Protein AF-A0A367A438-F1 (afdb_monomer)

pLDDT: mean 70.13, std 21.09, range [29.06, 96.94]

Sequence (302 aa):
MHANLLRNLAPALPKFNVPQAAEMHANLLRNLAPALPKFNVPQVAEMQATFLRNLIPKIEIPRAAFDFVPRLVSDLLPRWTNVHDWLSTSLRIWRDLADVGKASAAWARRALRAARSARDAVLHGHWDLVRAFLREWLDMRHPEDAHLQAAADALLDPEWTPDDVDVWAVPGLLADLKKETVSGARRHRPVYETQINRRTVGLLDRPIARADGTLSTVLDQVRDEMPVAEPVDYGFDDDRLNRVLALMTPEERKVCLAHTGPGCTWADAAVIAGFPPEFGESVRRKRIRVVKEVSRRATGRR

Mean predicted aligned error: 20.48 Å

Nearest PDB structures (foldseek):
  3vep-assembly4_H  TM=7.070E-01  e=7.950E-01  Mycobacterium tuberculosis
  3hug-assembly6_K  TM=6.883E-01  e=1.134E+00  Mycobacterium tuberculosis H37Rv
  3u8v-assembly1_A  TM=4.153E-01  e=9.739E-01  Nitrosomonas europaea
  6kon-assembly1_F  TM=3.033E-01  e=8.800E-01  Mycobacterium tuberculosis H37Rv

Foldseek 3Di:
DVVVVVVVVPPPDDLDDPVVVVVVVVVCCVVCVVVVVPDDPVNVVVVCVVVCVVCVVSPPDDPVCVVVVVVVCVVCVVPPPDPVVVVVVVVVVVVVVVVVVVVLLVVLVVLLVLLVVLQVCLVVVVLVSVVVNCVPQLVDVDDDPLLSVQLNVLSPDPVLDDPDSPSVCSVVSSVVSSVSSVVSSLVSPPQQCDDDPNHGDDDQQDWDQDPVRDTDGVVRVPPDPPPPPPPPCPDDPDPLVSQLLVPDDPLLNQLVVLCPDPPQALLNSQVVSVHHSVVSVVSVVSSVVSSVVSVVVVVVVD

Solvent-accessible surface area (backbone atoms only — not comparable to full-atom values): 17512 Å² total; pe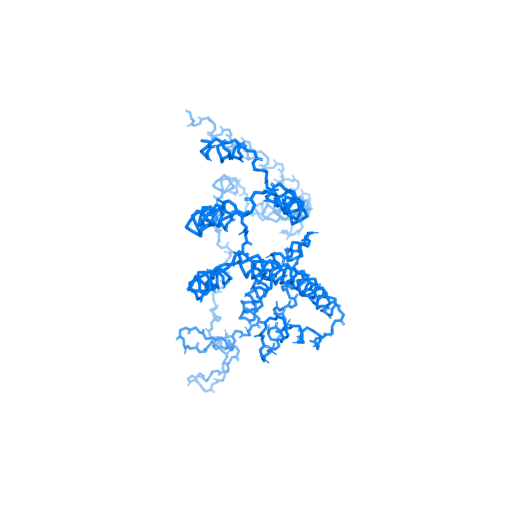r-residue (Å²): 119,76,71,60,62,58,61,70,54,63,88,70,72,69,93,70,53,75,69,54,51,53,50,50,49,54,51,48,51,66,68,42,63,87,52,62,93,73,65,53,72,69,60,54,51,53,51,43,55,52,47,49,68,63,42,57,83,70,49,96,63,56,76,82,57,54,65,48,51,62,52,55,49,63,73,44,63,87,72,65,86,45,73,65,63,46,51,55,51,52,52,47,53,52,47,53,52,52,51,49,52,52,50,46,44,51,47,28,56,48,52,53,51,49,52,51,52,27,34,53,21,54,78,72,67,39,59,68,53,37,52,48,43,38,38,76,71,53,69,34,91,78,74,49,70,38,36,52,54,17,38,43,53,52,54,65,43,79,84,69,64,70,94,64,92,52,51,81,50,41,67,53,50,47,50,49,51,41,50,44,14,60,55,32,20,63,69,60,45,56,65,61,79,37,66,60,96,89,36,69,38,76,57,47,78,44,75,39,78,44,99,87,73,46,78,42,32,50,49,72,70,66,59,65,86,62,71,81,64,72,78,73,80,76,65,59,95,46,68,66,57,42,57,46,49,70,76,42,55,76,69,50,37,46,27,59,59,49,38,71,47,90,91,48,44,50,37,54,8,10,47,76,59,75,42,58,44,71,52,16,55,52,42,52,58,48,50,57,53,46,50,52,51,54,52,53,56,61,65,75,74,113

Structure (mmCIF, N/CA/C/O backbone):
data_AF-A0A367A438-F1
#
_entry.id   AF-A0A367A438-F1
#
loop_
_atom_site.group_PDB
_atom_site.id
_atom_site.type_symbol
_atom_site.label_atom_id
_atom_site.label_alt_id
_atom_site.label_comp_id
_atom_site.label_asym_id
_atom_site.label_entity_id
_atom_site.label_seq_id
_atom_site.pdbx_PDB_ins_code
_atom_site.Cartn_x
_atom_site.Cartn_y
_atom_site.Cartn_z
_atom_site.occupancy
_atom_site.B_iso_or_equiv
_atom_site.auth_seq_id
_atom_site.auth_comp_id
_atom_site.auth_asym_id
_atom_site.auth_atom_id
_atom_site.pdbx_PDB_model_num
ATOM 1 N N . MET A 1 1 ? 38.206 32.053 -37.590 1.00 32.19 1 MET A N 1
ATOM 2 C CA . MET A 1 1 ? 37.175 31.163 -38.179 1.00 32.19 1 MET A CA 1
ATOM 3 C C . MET A 1 1 ? 36.533 30.197 -37.171 1.00 32.19 1 MET A C 1
ATOM 5 O O . MET A 1 1 ? 35.331 30.006 -37.263 1.00 32.19 1 MET A O 1
ATOM 9 N N . HIS A 1 2 ? 37.257 29.648 -36.183 1.00 31.34 2 HIS A N 1
ATOM 10 C CA . HIS A 1 2 ? 36.734 28.644 -35.231 1.00 31.34 2 HIS A CA 1
ATOM 11 C C . HIS A 1 2 ? 35.638 29.120 -34.250 1.00 31.34 2 HIS A C 1
ATOM 13 O O . HIS A 1 2 ? 34.752 28.344 -33.908 1.00 31.34 2 HIS A O 1
ATOM 19 N N . ALA A 1 3 ? 35.624 30.393 -33.844 1.00 29.06 3 ALA A N 1
ATOM 20 C CA . ALA A 1 3 ? 34.612 30.907 -32.910 1.00 29.06 3 ALA A CA 1
ATOM 21 C C . ALA A 1 3 ? 33.215 31.106 -33.541 1.00 29.06 3 ALA A C 1
ATOM 23 O O . ALA A 1 3 ? 32.211 31.059 -32.836 1.00 29.06 3 ALA A O 1
ATOM 24 N N . ASN A 1 4 ? 33.128 31.287 -34.866 1.00 30.75 4 ASN A N 1
ATOM 25 C CA . ASN A 1 4 ? 31.853 31.549 -35.549 1.00 30.75 4 ASN A CA 1
ATOM 26 C C . ASN A 1 4 ? 31.019 30.279 -35.779 1.00 30.75 4 ASN A C 1
ATOM 28 O O . ASN A 1 4 ? 29.795 30.356 -35.802 1.00 30.75 4 ASN A O 1
ATOM 32 N N . LEU A 1 5 ? 31.654 29.107 -35.889 1.00 34.84 5 LEU A N 1
ATOM 33 C CA . LEU A 1 5 ? 30.955 27.826 -36.065 1.00 34.84 5 LEU A CA 1
ATOM 34 C C . LEU A 1 5 ? 30.218 27.391 -34.788 1.00 34.84 5 LEU A C 1
ATOM 36 O O . LEU A 1 5 ? 29.065 26.977 -34.854 1.00 34.84 5 LEU A O 1
ATOM 40 N N . LEU A 1 6 ? 30.847 27.558 -33.620 1.00 33.44 6 LEU A N 1
ATOM 41 C CA . LEU A 1 6 ? 30.243 27.214 -32.326 1.00 33.44 6 LEU A CA 1
ATOM 42 C C . LEU A 1 6 ? 29.170 28.224 -31.886 1.00 33.44 6 LEU A C 1
ATOM 44 O O . LEU A 1 6 ? 28.177 27.836 -31.274 1.00 33.44 6 LEU A O 1
ATOM 48 N N . ARG A 1 7 ? 29.322 29.507 -32.242 1.00 32.72 7 ARG A N 1
ATOM 49 C CA . ARG A 1 7 ? 28.349 30.562 -31.910 1.00 32.72 7 ARG A CA 1
ATOM 50 C C . ARG A 1 7 ? 27.044 30.441 -32.706 1.00 32.72 7 ARG A C 1
ATOM 52 O O . ARG A 1 7 ? 25.988 30.745 -32.165 1.00 32.72 7 ARG A O 1
ATOM 59 N N . ASN A 1 8 ? 27.110 29.930 -33.937 1.00 37.97 8 ASN A N 1
ATOM 60 C CA . ASN A 1 8 ? 25.935 29.711 -34.789 1.00 37.97 8 ASN A CA 1
ATOM 61 C C . ASN A 1 8 ? 25.147 28.431 -34.440 1.00 37.97 8 ASN A C 1
ATOM 63 O O . ASN A 1 8 ? 23.982 28.326 -34.806 1.00 37.97 8 ASN A O 1
ATOM 67 N N . LEU A 1 9 ? 25.747 27.476 -33.716 1.00 34.44 9 LEU A N 1
ATOM 68 C CA . LEU A 1 9 ? 25.094 26.225 -33.293 1.00 34.44 9 LEU A CA 1
ATOM 69 C C . LEU A 1 9 ? 24.471 26.299 -31.886 1.00 34.44 9 LEU A C 1
ATOM 71 O O . LEU A 1 9 ? 23.662 25.448 -31.526 1.00 34.44 9 LEU A O 1
ATOM 75 N N . ALA A 1 10 ? 24.834 27.304 -31.084 1.00 32.78 10 ALA A N 1
ATOM 76 C CA . ALA A 1 10 ? 24.397 27.432 -29.695 1.00 32.78 10 ALA A CA 1
ATOM 77 C C . ALA A 1 10 ? 22.904 27.793 -29.491 1.00 32.78 10 ALA A C 1
ATOM 79 O O . ALA A 1 10 ? 22.315 27.244 -28.558 1.00 32.78 10 ALA A O 1
ATOM 80 N N . PRO A 1 11 ? 22.255 28.654 -30.310 1.00 30.89 11 PRO A N 1
ATOM 81 C CA . PRO A 1 11 ? 20.865 29.048 -30.061 1.00 30.89 11 PRO A CA 1
ATOM 82 C C . PRO A 1 11 ? 19.816 28.108 -30.682 1.00 30.89 11 PRO A C 1
ATOM 84 O O . PRO A 1 11 ? 18.626 28.342 -30.504 1.00 30.89 11 PRO A O 1
ATOM 87 N N . ALA A 1 12 ? 20.225 27.044 -31.383 1.00 33.06 12 ALA A N 1
ATOM 88 C CA . ALA A 1 12 ? 19.322 26.179 -32.149 1.00 33.06 12 ALA A CA 1
ATOM 89 C C . ALA A 1 12 ? 19.294 24.712 -31.683 1.00 33.06 12 ALA A C 1
ATOM 91 O O . ALA A 1 12 ? 18.943 23.849 -32.476 1.00 33.06 12 ALA A O 1
ATOM 92 N N . LEU A 1 13 ? 19.678 24.399 -30.439 1.00 32.75 13 LEU A N 1
ATOM 93 C CA . LEU A 1 13 ? 19.634 23.025 -29.915 1.00 32.75 13 LEU A CA 1
ATOM 94 C C . LEU A 1 13 ? 18.234 22.711 -29.345 1.00 32.75 13 LEU A C 1
ATOM 96 O O . LEU A 1 13 ? 17.950 23.130 -28.220 1.00 32.75 13 LEU A O 1
ATOM 100 N N . PRO A 1 14 ? 17.355 21.974 -30.053 1.00 33.88 14 PRO A N 1
ATOM 101 C CA . PRO A 1 14 ? 16.126 21.441 -29.489 1.00 33.88 14 PRO A CA 1
ATOM 102 C C . PRO A 1 14 ? 16.473 20.266 -28.559 1.00 33.88 14 PRO A C 1
ATOM 104 O O . PRO A 1 14 ? 17.549 19.670 -28.641 1.00 33.88 14 PRO A O 1
ATOM 107 N N . LYS A 1 15 ? 15.550 19.913 -27.663 1.00 39.50 15 LYS A N 1
ATOM 108 C CA . LYS A 1 15 ? 15.629 18.693 -26.849 1.00 39.50 15 LYS A CA 1
ATOM 109 C C . LYS A 1 15 ? 15.585 17.480 -27.787 1.00 39.50 15 LYS A C 1
ATOM 111 O O . LYS A 1 15 ? 14.511 17.116 -28.254 1.00 39.50 15 LYS A O 1
ATOM 116 N N . PHE A 1 16 ? 16.737 16.910 -28.123 1.00 33.81 16 PHE A N 1
ATOM 117 C CA . PHE A 1 16 ? 16.804 15.804 -29.074 1.00 33.81 16 PHE A CA 1
ATOM 118 C C . PHE A 1 16 ? 16.498 14.463 -28.402 1.00 33.81 16 PHE A C 1
ATOM 120 O O . PHE A 1 16 ? 17.045 14.154 -27.344 1.00 33.81 16 PHE A O 1
ATOM 127 N N . ASN A 1 17 ? 15.670 13.640 -29.045 1.00 38.66 17 ASN A N 1
ATOM 128 C CA . ASN A 1 17 ? 15.539 12.224 -28.706 1.00 38.66 17 ASN A CA 1
ATOM 129 C C . ASN A 1 17 ? 16.663 11.393 -29.368 1.00 38.66 17 ASN A C 1
ATOM 131 O O . ASN A 1 17 ? 17.357 11.854 -30.276 1.00 38.66 17 ASN A O 1
ATOM 135 N N . VAL A 1 18 ? 16.870 10.156 -28.901 1.00 36.25 18 VAL A N 1
ATOM 136 C CA . VAL A 1 18 ? 17.963 9.261 -29.348 1.00 36.25 18 VAL A CA 1
ATOM 137 C C . VAL A 1 18 ? 18.055 9.100 -30.886 1.00 36.25 18 VAL A C 1
ATOM 139 O O . VAL A 1 18 ? 19.173 9.130 -31.404 1.00 36.25 18 VAL A O 1
ATOM 142 N N . PRO A 1 19 ? 16.944 9.005 -31.650 1.00 36.38 19 PRO A N 1
ATOM 143 C CA . PRO A 1 19 ? 16.987 9.012 -33.117 1.00 36.38 19 PRO A CA 1
ATOM 144 C C . PRO A 1 19 ? 17.589 10.290 -33.717 1.00 36.38 19 PRO A C 1
ATOM 146 O O . PRO A 1 19 ? 18.421 10.216 -34.618 1.00 36.38 19 PRO A O 1
ATOM 149 N N . GLN A 1 20 ? 17.226 11.459 -33.188 1.00 41.09 20 GLN A N 1
ATOM 150 C CA . GLN A 1 20 ? 17.739 12.743 -33.669 1.00 41.09 20 GLN A CA 1
ATOM 151 C C . GLN A 1 20 ? 19.222 12.935 -33.325 1.00 41.09 20 GLN A C 1
ATOM 153 O O . GLN A 1 20 ? 19.978 13.491 -34.121 1.00 41.09 20 GLN A O 1
ATOM 158 N N . ALA A 1 21 ? 19.671 12.410 -32.180 1.00 39.72 21 ALA A N 1
ATOM 159 C CA . ALA A 1 21 ? 21.090 12.364 -31.835 1.00 39.72 21 ALA A CA 1
ATOM 160 C C . ALA A 1 21 ? 21.888 11.464 -32.803 1.00 39.72 21 ALA A C 1
ATOM 162 O O . ALA A 1 21 ? 23.002 11.819 -33.194 1.00 39.72 21 ALA A O 1
ATOM 163 N N . ALA A 1 22 ? 21.309 10.341 -33.247 1.00 39.81 22 ALA A N 1
ATOM 164 C CA . ALA A 1 22 ? 21.914 9.446 -34.237 1.00 39.81 22 ALA A CA 1
ATOM 165 C C . ALA A 1 22 ? 21.978 10.065 -35.651 1.00 39.81 22 ALA A C 1
ATOM 167 O O . ALA A 1 22 ? 22.941 9.845 -36.390 1.00 39.81 22 ALA A O 1
ATOM 168 N N . GLU A 1 23 ? 20.997 10.886 -36.023 1.00 42.81 23 GLU A N 1
ATOM 169 C CA . GLU A 1 23 ? 20.986 11.615 -37.297 1.00 42.81 23 GLU A CA 1
ATOM 170 C C . GLU A 1 23 ? 21.971 12.797 -37.293 1.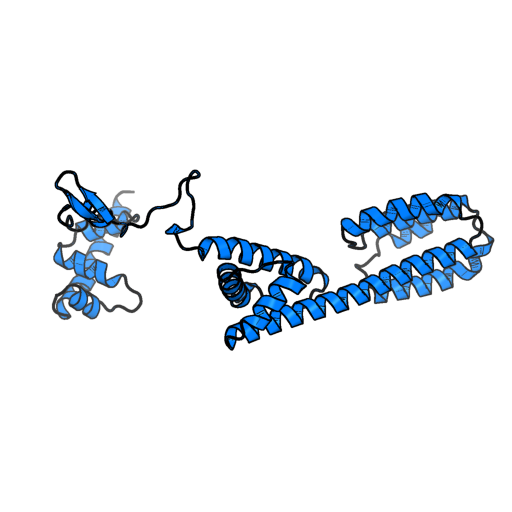00 42.81 23 GLU A C 1
ATOM 172 O O . GLU A 1 23 ? 22.738 12.986 -38.243 1.00 42.81 23 GLU A O 1
ATOM 177 N N . MET A 1 24 ? 22.059 13.528 -36.175 1.00 45.50 24 MET A N 1
ATOM 178 C CA . MET A 1 24 ? 23.135 14.495 -35.934 1.00 45.50 24 MET A CA 1
ATOM 179 C C . MET A 1 24 ? 24.515 13.837 -36.012 1.00 45.50 24 MET A C 1
ATOM 181 O O . MET A 1 24 ? 25.429 14.412 -36.598 1.00 45.50 24 MET A O 1
ATOM 185 N N . HIS A 1 25 ? 24.663 12.628 -35.469 1.00 43.28 25 HIS A N 1
ATOM 186 C CA . HIS A 1 25 ? 25.890 11.834 -35.526 1.00 43.28 25 HIS A CA 1
ATOM 187 C C . HIS A 1 25 ? 26.276 11.464 -36.970 1.00 43.28 25 HIS A C 1
ATOM 189 O O . HIS A 1 25 ? 27.431 11.638 -37.361 1.00 43.28 25 HIS A O 1
ATOM 195 N N . ALA A 1 26 ? 25.317 11.050 -37.803 1.00 44.75 26 ALA A N 1
ATOM 196 C CA . ALA A 1 26 ? 25.565 10.765 -39.217 1.00 44.75 26 ALA A CA 1
ATOM 197 C C . ALA A 1 26 ? 25.967 12.022 -40.012 1.00 44.75 26 ALA A C 1
ATOM 199 O O . ALA A 1 26 ? 26.880 11.968 -40.839 1.00 44.75 26 ALA A O 1
ATOM 200 N N . ASN A 1 27 ? 25.332 13.163 -39.735 1.00 45.88 27 ASN A N 1
ATOM 201 C CA . ASN A 1 27 ? 25.645 14.436 -40.388 1.00 45.88 27 ASN A CA 1
ATOM 202 C C . ASN A 1 27 ? 26.989 15.020 -39.927 1.00 45.88 27 ASN A C 1
ATOM 204 O O . ASN A 1 27 ? 27.744 15.545 -40.745 1.00 45.88 27 ASN A O 1
ATOM 208 N N . LEU A 1 28 ? 27.335 14.881 -38.644 1.00 45.78 28 LEU A N 1
ATOM 209 C CA . LEU A 1 28 ? 28.626 15.304 -38.103 1.00 45.78 28 LEU A CA 1
ATOM 210 C C . LEU A 1 28 ? 29.776 14.504 -38.733 1.00 45.78 28 LEU A C 1
ATOM 212 O O . LEU A 1 28 ? 30.758 15.096 -39.176 1.00 45.78 28 LEU A O 1
ATOM 216 N N . LEU A 1 29 ? 29.635 13.178 -38.845 1.00 41.00 29 LEU A N 1
ATOM 217 C CA . LEU A 1 29 ? 30.629 12.319 -39.500 1.00 41.00 29 LEU A CA 1
ATOM 218 C C . LEU A 1 29 ? 30.791 12.661 -40.986 1.00 41.00 29 LEU A C 1
ATOM 220 O O . LEU A 1 29 ? 31.916 12.736 -41.476 1.00 41.00 29 LEU A O 1
ATOM 224 N N . ARG A 1 30 ? 29.687 12.941 -41.687 1.00 45.66 30 ARG A N 1
ATOM 225 C CA . ARG A 1 30 ? 29.702 13.320 -43.109 1.00 45.66 30 ARG A CA 1
ATOM 226 C C . ARG A 1 30 ? 30.394 14.668 -43.348 1.00 45.66 30 ARG A C 1
ATOM 228 O O . ARG A 1 30 ? 31.115 14.815 -44.329 1.00 45.66 30 ARG A O 1
ATOM 235 N N . ASN A 1 31 ? 30.225 15.617 -42.426 1.00 49.25 31 ASN A N 1
ATOM 236 C CA . ASN A 1 31 ? 30.803 16.960 -42.521 1.00 49.25 31 ASN A CA 1
ATOM 237 C C . ASN A 1 31 ? 32.256 17.040 -42.024 1.00 49.25 31 ASN A C 1
ATOM 239 O O . ASN A 1 31 ? 33.024 17.863 -42.518 1.00 49.25 31 ASN A O 1
ATOM 243 N N . LEU A 1 32 ? 32.650 16.200 -41.059 1.00 42.59 32 LEU A N 1
ATOM 244 C CA . LEU A 1 32 ? 34.011 16.181 -40.512 1.00 42.59 32 LEU A CA 1
ATOM 245 C C . LEU A 1 32 ? 34.965 15.276 -41.295 1.00 42.59 32 LEU A C 1
ATOM 247 O O . LEU A 1 32 ? 36.161 15.561 -41.304 1.00 42.59 32 LEU A O 1
ATOM 251 N N . ALA A 1 33 ? 34.466 14.246 -41.991 1.00 41.56 33 ALA A N 1
ATOM 252 C CA . ALA A 1 33 ? 35.272 13.322 -42.796 1.00 41.56 33 ALA A CA 1
ATOM 253 C C . ALA A 1 33 ? 36.322 13.998 -43.713 1.00 41.56 33 ALA A C 1
ATOM 255 O O . ALA A 1 33 ? 37.474 13.562 -43.697 1.00 41.56 33 ALA A O 1
ATOM 256 N N . PRO A 1 34 ? 36.015 15.087 -44.451 1.00 45.84 34 PRO A N 1
ATOM 257 C CA . PRO A 1 34 ? 37.012 15.763 -45.288 1.00 45.84 34 PRO A CA 1
ATOM 258 C C . PRO A 1 34 ? 37.987 16.684 -44.522 1.00 45.84 34 PRO A C 1
ATOM 260 O O . PRO A 1 34 ? 38.974 17.143 -45.097 1.00 45.84 34 PRO A O 1
ATOM 263 N N . ALA A 1 35 ? 37.746 16.969 -43.236 1.00 43.84 35 ALA A N 1
ATOM 264 C CA . ALA A 1 35 ? 38.563 17.866 -42.407 1.00 43.84 35 ALA A CA 1
ATOM 265 C C . ALA A 1 35 ? 39.506 17.132 -41.428 1.00 43.84 35 ALA A C 1
ATOM 267 O O . ALA A 1 35 ? 40.407 17.754 -40.862 1.00 43.84 35 ALA A O 1
ATOM 268 N N . LEU A 1 36 ? 39.339 15.814 -41.262 1.00 40.38 36 LEU A N 1
ATOM 269 C CA . LEU A 1 36 ? 40.085 14.965 -40.322 1.00 40.38 36 LEU A CA 1
ATOM 270 C C . LEU A 1 36 ? 41.629 15.036 -40.398 1.00 40.38 36 LEU A C 1
ATOM 272 O O . LEU A 1 36 ? 42.238 14.943 -39.334 1.00 40.38 36 LEU A O 1
ATOM 276 N N . PRO A 1 37 ? 42.301 15.254 -41.551 1.00 42.41 37 PRO A N 1
ATOM 277 C CA . PRO A 1 37 ? 43.768 15.310 -41.581 1.00 42.41 37 PRO A CA 1
ATOM 278 C C . PRO A 1 37 ? 44.371 16.585 -40.965 1.00 42.41 37 PRO A C 1
ATOM 280 O O . PRO A 1 37 ? 45.591 16.694 -40.883 1.00 42.41 37 PRO A O 1
ATOM 283 N N . LYS A 1 38 ? 43.554 17.588 -40.606 1.00 44.91 38 LYS A N 1
ATOM 284 C CA . LYS A 1 38 ? 44.028 18.950 -40.290 1.00 44.91 38 LYS A CA 1
ATOM 285 C C . LYS A 1 38 ? 44.006 19.317 -38.807 1.00 44.91 38 LYS A C 1
ATOM 287 O O . LYS A 1 38 ? 44.502 20.385 -38.456 1.00 44.91 38 LYS A O 1
ATOM 292 N N . PHE A 1 39 ? 43.432 18.483 -37.947 1.00 39.88 39 PHE A N 1
ATOM 293 C CA . PHE A 1 39 ? 43.352 18.778 -36.519 1.00 39.88 39 PHE A CA 1
ATOM 294 C C . PHE A 1 39 ? 44.569 18.215 -35.788 1.00 39.88 39 PHE A C 1
ATOM 296 O O . PHE A 1 39 ? 44.879 17.032 -35.914 1.00 39.88 39 PHE A O 1
ATOM 303 N N . ASN A 1 40 ? 45.253 19.051 -35.004 1.00 47.66 40 ASN A N 1
ATOM 304 C CA . ASN A 1 40 ? 46.282 18.556 -34.095 1.00 47.66 40 ASN A CA 1
ATOM 305 C C . ASN A 1 40 ? 45.635 17.967 -32.823 1.00 47.66 40 ASN A C 1
ATOM 307 O O . ASN A 1 40 ? 44.531 18.348 -32.432 1.00 47.66 40 ASN A O 1
ATOM 311 N N . VAL A 1 41 ? 46.315 17.012 -32.180 1.00 43.97 41 VAL A N 1
ATOM 312 C CA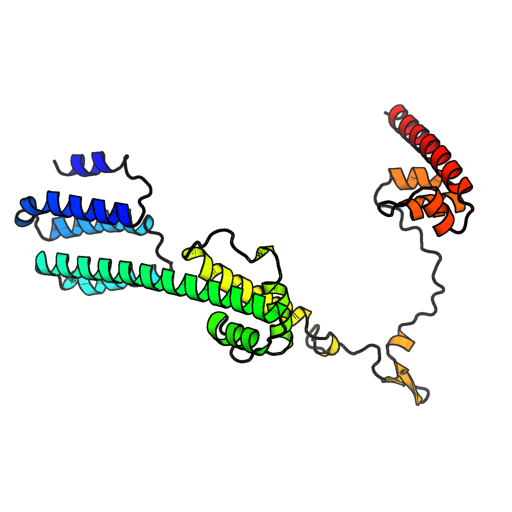 . VAL A 1 41 ? 45.814 16.289 -30.990 1.00 43.97 41 VAL A CA 1
ATOM 313 C C . VAL A 1 41 ? 45.300 17.230 -29.874 1.00 43.97 41 VAL A C 1
ATOM 315 O O . VAL A 1 41 ? 44.230 16.953 -29.328 1.00 43.97 41 VAL A O 1
ATOM 318 N N . PRO A 1 42 ? 45.950 18.378 -29.577 1.00 44.91 42 PRO A N 1
ATOM 319 C CA . PRO A 1 42 ? 45.435 19.350 -28.605 1.00 44.91 42 PRO A CA 1
ATOM 320 C C . PRO A 1 42 ? 44.094 19.989 -28.995 1.00 44.91 42 PRO A C 1
ATOM 322 O O . PRO A 1 42 ? 43.209 20.117 -28.152 1.00 44.91 42 PRO A O 1
ATOM 325 N N . GLN A 1 43 ? 43.907 20.350 -30.271 1.00 48.47 43 GLN A N 1
ATOM 326 C CA . GLN A 1 43 ? 42.657 20.940 -30.766 1.00 48.47 43 GLN A CA 1
ATOM 327 C C . GLN A 1 43 ? 41.493 19.952 -30.673 1.00 48.47 43 GLN A C 1
ATOM 329 O O . GLN A 1 43 ? 40.384 20.342 -30.318 1.00 48.47 43 GLN A O 1
ATOM 334 N N . VAL A 1 44 ? 41.741 18.666 -30.943 1.00 46.94 44 VAL A N 1
ATOM 335 C CA . VAL A 1 44 ? 40.726 17.609 -30.803 1.00 46.94 44 VAL A CA 1
ATOM 336 C C . VAL A 1 44 ? 40.340 17.411 -29.331 1.00 46.94 44 VAL A C 1
ATOM 338 O O . VAL A 1 44 ? 39.153 17.282 -29.022 1.00 46.94 44 VAL A O 1
ATOM 341 N N . ALA A 1 45 ? 41.315 17.457 -28.417 1.00 45.41 45 ALA A N 1
ATOM 342 C CA . ALA A 1 45 ? 41.083 17.335 -26.978 1.00 45.41 45 ALA A CA 1
ATOM 343 C C . ALA A 1 45 ? 40.258 18.507 -26.408 1.00 45.41 45 ALA A C 1
ATOM 345 O O . ALA A 1 45 ? 39.332 18.292 -25.627 1.00 45.41 45 ALA A O 1
ATOM 346 N N . GLU A 1 46 ? 40.527 19.742 -26.840 1.00 47.31 46 GLU A N 1
ATOM 347 C CA . GLU A 1 46 ? 39.783 20.936 -26.414 1.00 47.31 46 GLU A CA 1
ATOM 348 C C . GLU A 1 46 ? 38.348 20.959 -26.974 1.00 47.31 46 GLU A C 1
ATOM 350 O O . GLU A 1 46 ? 37.388 21.310 -26.274 1.00 47.31 46 GLU A O 1
ATOM 355 N N . MET A 1 47 ? 38.171 20.495 -28.215 1.00 48.50 47 MET A N 1
ATOM 356 C CA . MET A 1 47 ? 36.857 20.348 -28.842 1.00 48.50 47 MET A CA 1
ATOM 357 C C . MET A 1 47 ? 36.013 19.282 -28.129 1.00 48.50 47 MET A C 1
ATOM 359 O O . MET A 1 47 ? 34.821 19.496 -27.910 1.00 48.50 47 MET A O 1
ATOM 363 N N . GLN A 1 48 ? 36.627 18.178 -27.683 1.00 48.25 48 GLN A N 1
ATOM 364 C CA . GLN A 1 48 ? 35.965 17.170 -26.851 1.00 48.25 48 GLN A CA 1
ATOM 365 C C . GLN A 1 48 ? 35.648 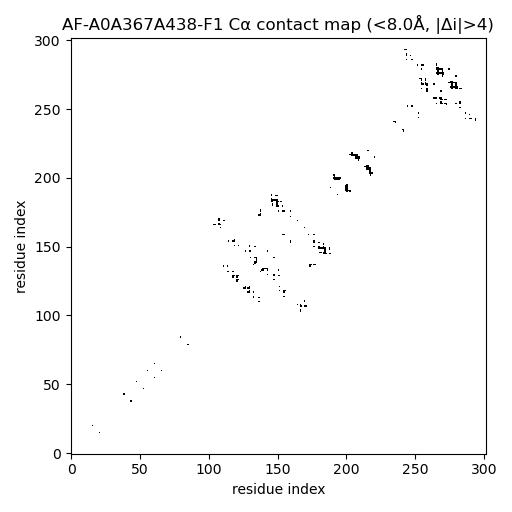17.667 -25.448 1.00 48.25 48 GLN A C 1
ATOM 367 O O . GLN A 1 48 ? 34.528 17.463 -24.992 1.00 48.25 48 GLN A O 1
ATOM 372 N N . ALA A 1 49 ? 36.584 18.332 -24.770 1.00 48.88 49 ALA A N 1
ATOM 373 C CA . ALA A 1 49 ? 36.331 18.879 -23.442 1.00 48.88 49 ALA A CA 1
ATOM 374 C C . ALA A 1 49 ? 35.140 19.841 -23.476 1.00 48.88 49 ALA A C 1
ATOM 376 O O . ALA A 1 49 ? 34.317 19.829 -22.568 1.00 48.88 49 ALA A O 1
ATOM 377 N N . THR A 1 50 ? 35.002 20.614 -24.553 1.00 48.97 50 THR A N 1
ATOM 378 C CA . THR A 1 50 ? 33.894 21.550 -24.749 1.00 48.97 50 THR A CA 1
ATOM 379 C C . THR A 1 50 ? 32.600 20.836 -25.159 1.00 48.97 50 THR A C 1
ATOM 381 O O . THR A 1 50 ? 31.537 21.139 -24.624 1.00 48.97 50 THR A O 1
ATOM 384 N N . PHE A 1 51 ? 32.662 19.858 -26.069 1.00 47.75 51 PHE A N 1
ATOM 385 C CA . PHE A 1 51 ? 31.499 19.079 -26.508 1.00 47.75 51 PHE A CA 1
ATOM 386 C C . PHE A 1 51 ? 30.933 18.214 -25.377 1.00 47.75 51 PHE A C 1
ATOM 388 O O . PHE A 1 51 ? 29.747 18.305 -25.085 1.00 47.75 51 PHE A O 1
ATOM 395 N N . LEU A 1 52 ? 31.773 17.445 -24.682 1.00 46.56 52 LEU A N 1
ATOM 396 C CA . LEU A 1 52 ? 31.390 16.624 -23.535 1.00 46.56 52 LEU A CA 1
ATOM 397 C C . LEU A 1 52 ? 30.884 17.493 -22.381 1.00 46.56 52 LEU A C 1
ATOM 399 O O . LEU A 1 52 ? 29.821 17.213 -21.844 1.00 46.56 52 LEU A O 1
ATOM 403 N N . ARG A 1 53 ? 31.548 18.607 -22.050 1.00 45.94 53 ARG A N 1
ATOM 404 C CA . ARG A 1 53 ? 31.073 19.521 -20.994 1.00 45.94 53 ARG A CA 1
ATOM 405 C C . ARG A 1 53 ? 29.724 20.170 -21.329 1.00 45.94 53 ARG A C 1
ATOM 407 O O . ARG A 1 53 ? 28.982 20.493 -20.410 1.00 45.94 53 ARG A O 1
ATOM 414 N N . ASN A 1 54 ? 29.380 20.307 -22.612 1.00 47.84 54 ASN A N 1
ATOM 415 C CA . ASN A 1 54 ? 28.108 20.883 -23.058 1.00 47.84 54 ASN A CA 1
ATOM 416 C C . ASN A 1 54 ? 27.005 19.846 -23.351 1.00 47.84 54 ASN A C 1
ATOM 418 O O . ASN A 1 54 ? 25.829 20.207 -23.273 1.00 47.84 54 ASN A O 1
ATOM 422 N N . LEU A 1 55 ? 27.348 18.594 -23.690 1.00 43.97 55 LEU A N 1
ATOM 423 C CA . LEU A 1 55 ? 26.389 17.502 -23.923 1.00 43.97 55 LEU A CA 1
ATOM 424 C C . LEU A 1 55 ? 26.116 16.666 -22.674 1.00 43.97 55 LEU A C 1
ATOM 426 O O . LEU A 1 55 ? 24.969 16.304 -22.459 1.00 43.97 55 LEU A O 1
ATOM 430 N N . ILE A 1 56 ? 27.127 16.365 -21.853 1.00 41.44 56 ILE A N 1
ATOM 431 C CA . ILE A 1 56 ? 26.979 15.520 -20.654 1.00 41.44 56 ILE A CA 1
ATOM 432 C C . ILE A 1 56 ? 25.905 16.063 -19.693 1.00 41.44 56 ILE A C 1
ATOM 434 O O . ILE A 1 56 ? 25.120 15.258 -19.206 1.00 41.44 56 ILE A O 1
ATOM 438 N N . PRO A 1 57 ? 25.766 17.386 -19.457 1.00 41.62 57 PRO A N 1
ATOM 439 C CA . PRO A 1 57 ? 24.673 17.909 -18.632 1.00 41.62 57 PRO A CA 1
ATOM 440 C C . PRO A 1 57 ? 23.291 17.825 -19.296 1.00 41.62 57 PRO A C 1
ATOM 442 O O . PRO A 1 57 ? 22.286 18.035 -18.628 1.00 41.62 57 PRO A O 1
ATOM 445 N N . LYS A 1 58 ? 23.236 17.601 -20.615 1.00 39.28 58 LYS A N 1
ATOM 446 C CA . LYS A 1 58 ? 22.009 17.594 -21.427 1.00 39.28 58 LYS A CA 1
ATOM 447 C C . LYS A 1 58 ? 21.528 16.186 -21.784 1.00 39.28 58 LYS A C 1
ATOM 449 O O . LYS A 1 58 ? 20.433 16.049 -22.319 1.00 39.28 58 LYS A O 1
ATOM 454 N N . ILE A 1 59 ? 22.333 15.159 -21.511 1.00 39.44 59 ILE A N 1
ATOM 455 C CA . ILE A 1 59 ? 21.920 13.757 -21.545 1.00 39.44 59 ILE A CA 1
ATOM 456 C C . ILE A 1 59 ? 21.602 13.388 -20.094 1.00 39.44 59 ILE A C 1
ATOM 458 O O . ILE A 1 59 ? 22.497 13.389 -19.252 1.00 39.44 59 ILE A O 1
ATOM 462 N N . GLU A 1 60 ? 20.340 13.099 -19.783 1.00 39.28 60 GLU A N 1
ATOM 463 C CA . GLU A 1 60 ? 19.927 12.670 -18.440 1.00 39.28 60 GLU A CA 1
ATOM 464 C C . GLU A 1 60 ? 20.409 11.233 -18.176 1.00 39.28 60 GLU A C 1
ATOM 466 O O . GLU A 1 60 ? 19.684 10.252 -18.306 1.00 39.28 60 GLU A O 1
ATOM 471 N N . ILE A 1 61 ? 21.697 11.105 -17.862 1.00 39.59 61 ILE A N 1
ATOM 472 C CA . ILE A 1 61 ? 22.337 9.869 -17.413 1.00 39.59 61 ILE A CA 1
ATOM 473 C C . ILE A 1 61 ? 22.196 9.806 -15.879 1.00 39.59 61 ILE A C 1
ATOM 475 O O . ILE A 1 61 ? 22.435 10.818 -15.214 1.00 39.59 61 ILE A O 1
ATOM 479 N N . PRO A 1 62 ? 21.838 8.655 -15.272 1.00 40.22 62 PRO A N 1
ATOM 480 C CA . PRO A 1 62 ? 21.724 8.527 -13.819 1.00 40.22 62 PRO A CA 1
ATOM 481 C C . PRO A 1 62 ? 22.999 8.980 -13.098 1.00 40.22 62 PRO A C 1
ATOM 483 O O . PRO A 1 62 ? 24.105 8.703 -13.563 1.00 40.22 62 PRO A O 1
ATOM 486 N N . ARG A 1 63 ? 22.873 9.582 -11.906 1.00 38.84 63 ARG A N 1
ATOM 487 C CA . ARG A 1 63 ? 24.025 9.976 -11.062 1.00 38.84 63 ARG A CA 1
ATOM 488 C C . ARG A 1 63 ? 25.026 8.827 -10.830 1.00 38.84 63 ARG A C 1
ATOM 490 O O . ARG A 1 63 ? 26.222 9.067 -10.787 1.00 38.84 63 ARG A O 1
ATOM 497 N N . ALA A 1 64 ? 24.547 7.581 -10.782 1.00 37.34 64 ALA A N 1
ATOM 498 C CA . ALA A 1 64 ? 25.383 6.381 -10.663 1.00 37.34 64 ALA A CA 1
ATOM 499 C C . ALA A 1 64 ? 26.220 6.061 -11.922 1.00 37.34 64 ALA A C 1
ATOM 501 O O . ALA A 1 64 ? 27.282 5.457 -11.822 1.00 37.34 64 ALA A O 1
ATOM 502 N N . ALA A 1 65 ? 25.769 6.475 -13.109 1.00 37.25 65 ALA A N 1
ATOM 503 C CA . ALA A 1 65 ? 26.529 6.370 -14.355 1.00 37.25 65 ALA A CA 1
ATOM 504 C C . ALA A 1 65 ? 27.401 7.619 -14.608 1.00 37.25 65 ALA A C 1
ATOM 506 O O . ALA A 1 65 ? 28.390 7.538 -15.335 1.00 37.25 65 ALA A O 1
ATOM 507 N N . PHE A 1 66 ? 27.112 8.742 -13.940 1.00 41.53 66 PHE A N 1
ATOM 508 C CA . PHE A 1 66 ? 27.989 9.918 -13.905 1.00 41.53 66 PHE A CA 1
ATOM 509 C C . PHE A 1 66 ? 29.338 9.644 -13.230 1.00 41.53 66 PHE A C 1
ATOM 511 O O . PHE A 1 66 ? 30.320 10.241 -13.649 1.00 41.53 66 PHE A O 1
ATOM 518 N N . ASP A 1 67 ? 29.429 8.723 -12.267 1.00 44.69 67 ASP A N 1
ATOM 519 C CA . ASP A 1 67 ? 30.712 8.348 -11.640 1.00 44.69 67 ASP A CA 1
ATOM 520 C C . ASP A 1 67 ? 31.620 7.527 -12.575 1.00 44.69 67 ASP A C 1
ATOM 522 O O . ASP A 1 67 ? 32.841 7.473 -12.402 1.00 44.69 67 ASP A O 1
ATOM 526 N N . PHE A 1 68 ? 31.034 6.903 -13.601 1.00 41.06 68 PHE A N 1
ATOM 527 C CA . PHE A 1 68 ? 31.755 6.099 -14.584 1.00 41.06 68 PHE A CA 1
ATOM 528 C C . PHE A 1 68 ? 32.467 6.972 -15.627 1.00 41.06 68 PHE A C 1
ATOM 530 O O . PHE A 1 68 ? 33.579 6.655 -16.043 1.00 41.06 68 PHE A O 1
ATOM 537 N N . VAL A 1 69 ? 31.869 8.102 -16.020 1.00 41.75 69 VAL A N 1
ATOM 538 C CA . VAL A 1 69 ? 32.350 8.930 -17.141 1.00 41.75 69 VAL A CA 1
ATOM 539 C C . VAL A 1 69 ? 33.687 9.640 -16.844 1.00 41.75 69 VAL A C 1
ATOM 541 O O . VAL A 1 69 ? 34.587 9.534 -17.675 1.00 41.75 69 VAL A O 1
ATOM 544 N N . PRO A 1 70 ? 33.911 10.297 -15.688 1.00 44.06 70 PRO A N 1
ATOM 545 C CA . PRO A 1 70 ? 35.201 10.904 -15.355 1.00 44.06 70 PRO A CA 1
ATOM 546 C C . PRO A 1 70 ? 36.323 9.876 -15.190 1.00 44.06 70 PRO A C 1
ATOM 548 O O . PRO A 1 70 ? 37.445 10.149 -15.606 1.00 44.06 70 PRO A O 1
ATOM 551 N N . ARG A 1 71 ? 36.029 8.687 -14.636 1.00 44.62 71 ARG A N 1
ATOM 552 C CA . ARG A 1 71 ? 36.994 7.577 -14.525 1.00 44.62 71 ARG A CA 1
ATOM 553 C C . ARG A 1 71 ? 37.389 7.041 -15.897 1.00 44.62 71 ARG A C 1
ATOM 555 O O . ARG A 1 71 ? 38.571 6.967 -16.203 1.00 44.62 71 ARG A O 1
ATOM 562 N N . LEU A 1 72 ? 36.404 6.780 -16.753 1.00 43.62 72 LEU A N 1
ATOM 563 C CA . LEU A 1 72 ? 36.613 6.336 -18.129 1.00 43.62 72 LEU A CA 1
ATOM 564 C C . LEU A 1 72 ? 37.428 7.356 -18.942 1.00 43.62 72 LEU A C 1
ATOM 566 O O . LEU A 1 72 ? 38.335 6.981 -19.677 1.00 43.62 72 LEU A O 1
ATOM 570 N N . VAL A 1 73 ? 37.137 8.651 -18.790 1.00 45.41 73 VAL A N 1
ATOM 571 C CA . VAL A 1 73 ? 37.873 9.732 -19.461 1.00 45.41 73 VAL A CA 1
ATOM 572 C C . VAL A 1 73 ? 39.301 9.844 -18.914 1.00 45.41 73 VAL A C 1
ATOM 574 O O . VAL A 1 73 ? 40.242 9.907 -19.700 1.00 45.41 73 VAL A O 1
ATOM 577 N N . SER A 1 74 ? 39.489 9.801 -17.593 1.00 50.19 74 SER A N 1
ATOM 578 C CA . SER A 1 74 ? 40.807 9.911 -16.951 1.00 50.19 74 SER A CA 1
ATOM 579 C C . SER A 1 74 ? 41.727 8.720 -17.248 1.00 50.19 74 SER A C 1
ATOM 581 O O . SER A 1 74 ? 42.926 8.919 -17.431 1.00 50.19 74 SER A O 1
ATOM 583 N N . ASP A 1 75 ? 41.184 7.504 -17.334 1.00 50.91 75 ASP A N 1
ATOM 584 C CA . ASP A 1 75 ? 41.958 6.281 -17.594 1.00 50.91 75 ASP A CA 1
ATOM 585 C C . ASP A 1 75 ? 42.342 6.119 -19.075 1.00 50.91 75 ASP A C 1
ATOM 587 O O . ASP A 1 75 ? 43.323 5.446 -19.407 1.00 50.91 75 ASP A O 1
ATOM 591 N N . LEU A 1 76 ? 41.576 6.728 -19.986 1.00 47.97 76 LEU A N 1
ATOM 592 C CA . LEU A 1 76 ? 41.755 6.565 -21.431 1.00 47.97 76 LEU A CA 1
ATOM 593 C C . LEU A 1 76 ? 42.511 7.725 -22.090 1.00 47.97 76 LEU A C 1
ATOM 595 O O . LEU A 1 76 ? 43.205 7.488 -23.078 1.00 47.97 76 LEU A O 1
ATOM 599 N N . LEU A 1 77 ? 42.447 8.937 -21.524 1.00 50.31 77 LEU A N 1
ATOM 600 C CA . LEU A 1 77 ? 43.149 10.134 -22.015 1.00 50.31 77 LEU A CA 1
ATOM 601 C C . LEU A 1 77 ? 44.652 9.925 -22.319 1.00 50.31 77 LEU A C 1
ATOM 603 O O . LEU A 1 77 ? 45.105 10.427 -23.348 1.00 50.31 77 LEU A O 1
ATOM 607 N N . PRO A 1 78 ? 45.441 9.171 -21.523 1.00 53.41 78 PRO A N 1
ATOM 608 C CA . PRO A 1 78 ? 46.866 8.967 -21.805 1.00 53.41 78 PRO A CA 1
ATOM 609 C C . PRO A 1 78 ? 47.158 8.024 -22.985 1.00 53.41 78 PRO A C 1
ATOM 611 O O . PRO A 1 78 ? 48.299 7.946 -23.433 1.00 53.41 78 PRO A O 1
ATOM 614 N N . ARG A 1 79 ? 46.164 7.264 -23.472 1.00 51.97 79 ARG A N 1
ATOM 615 C CA . ARG A 1 79 ? 46.350 6.189 -24.468 1.00 51.97 79 ARG A CA 1
ATOM 616 C C . ARG A 1 79 ? 46.010 6.600 -25.902 1.00 51.97 79 ARG A C 1
ATOM 618 O O . ARG A 1 79 ? 46.090 5.776 -26.807 1.00 51.97 79 ARG A O 1
ATOM 625 N N . TRP A 1 80 ? 45.608 7.848 -26.128 1.00 56.56 80 TRP A N 1
ATOM 626 C CA . TRP A 1 80 ? 45.092 8.303 -27.420 1.00 56.56 80 TRP A CA 1
ATOM 627 C C . TRP A 1 80 ? 46.197 8.915 -28.277 1.00 56.56 80 TRP A C 1
ATOM 629 O O . TRP A 1 80 ? 46.374 10.129 -28.328 1.00 56.56 80 TRP A O 1
ATOM 639 N N . THR A 1 81 ? 46.956 8.062 -28.960 1.00 50.69 81 THR A N 1
ATOM 640 C CA . THR A 1 81 ? 48.037 8.492 -29.860 1.00 50.69 81 THR A CA 1
ATOM 641 C C . THR A 1 81 ? 47.579 8.671 -31.313 1.00 50.69 81 THR A C 1
ATOM 643 O O . THR A 1 81 ? 48.306 9.272 -32.101 1.00 50.69 81 THR A O 1
ATOM 646 N N . ASN A 1 82 ? 46.372 8.211 -31.685 1.00 55.38 82 ASN A N 1
ATOM 647 C CA . ASN A 1 82 ? 45.838 8.313 -33.048 1.00 55.38 82 ASN A CA 1
ATOM 648 C C . ASN A 1 82 ? 44.313 8.577 -33.080 1.00 55.38 82 ASN A C 1
ATOM 650 O O . ASN A 1 82 ? 43.543 8.005 -32.308 1.00 55.38 82 ASN A O 1
ATOM 654 N N . VAL A 1 83 ? 43.870 9.416 -34.026 1.00 47.38 83 VAL A N 1
ATOM 655 C CA . VAL A 1 83 ? 42.465 9.782 -34.303 1.00 47.38 83 VAL A CA 1
ATOM 656 C C . VAL A 1 83 ? 41.581 8.555 -34.580 1.00 47.38 83 VAL A C 1
ATOM 658 O O . VAL A 1 83 ? 40.398 8.555 -34.239 1.00 47.38 83 VAL A O 1
ATOM 661 N N . HIS A 1 84 ? 42.136 7.486 -35.153 1.00 49.22 84 HIS A N 1
ATOM 662 C CA . HIS A 1 84 ? 41.397 6.247 -35.417 1.00 49.22 84 HIS A CA 1
ATOM 663 C C . HIS A 1 84 ? 41.066 5.454 -34.133 1.00 49.22 84 HIS A C 1
ATOM 665 O O . HIS A 1 84 ? 39.942 4.970 -33.961 1.00 49.22 84 HIS A O 1
ATOM 671 N N . ASP A 1 85 ? 42.005 5.376 -33.186 1.00 51.19 85 ASP A N 1
ATOM 672 C CA . ASP A 1 85 ? 41.782 4.741 -31.876 1.00 51.19 85 ASP A CA 1
ATOM 673 C C . ASP A 1 85 ? 40.792 5.549 -31.032 1.00 51.19 85 ASP A C 1
ATOM 675 O O . ASP A 1 85 ? 39.957 4.996 -30.312 1.00 51.19 85 ASP A O 1
ATOM 679 N N . TRP A 1 86 ? 40.812 6.869 -31.201 1.00 55.66 86 TRP A N 1
ATOM 680 C CA . TRP A 1 86 ? 39.842 7.772 -30.602 1.00 55.66 86 TRP A CA 1
ATOM 681 C C . TRP A 1 86 ? 38.418 7.581 -31.152 1.00 55.66 86 TRP A C 1
ATOM 683 O O . TRP A 1 86 ? 37.471 7.442 -30.369 1.00 55.66 86 TRP A O 1
ATOM 693 N N . LEU A 1 87 ? 38.249 7.533 -32.481 1.00 48.72 87 LEU A N 1
ATOM 694 C CA . LEU A 1 87 ? 36.943 7.310 -33.115 1.00 48.72 87 LEU A CA 1
ATOM 695 C C . LEU A 1 87 ? 36.370 5.946 -32.732 1.00 48.72 87 LEU A C 1
ATOM 697 O O . LEU A 1 87 ? 35.210 5.856 -32.340 1.00 48.72 87 LEU A O 1
ATOM 701 N N . SER A 1 88 ? 37.181 4.889 -32.785 1.00 49.69 88 SER A N 1
ATOM 702 C CA . SER A 1 88 ? 36.735 3.535 -32.442 1.00 49.69 88 SER A CA 1
ATOM 703 C C . SER A 1 88 ? 36.363 3.388 -30.961 1.00 49.69 88 SER A C 1
ATOM 705 O O . SER A 1 88 ? 35.349 2.763 -30.648 1.00 49.69 88 SER A O 1
ATOM 707 N N . THR A 1 89 ? 37.116 4.012 -30.050 1.00 52.75 89 THR A N 1
ATOM 708 C CA . THR A 1 89 ? 36.808 4.015 -28.610 1.00 52.75 89 THR A CA 1
ATOM 709 C C . THR A 1 89 ? 35.548 4.821 -28.311 1.00 52.75 89 THR A C 1
ATOM 711 O O . THR A 1 89 ? 34.666 4.340 -27.603 1.00 52.75 89 THR A O 1
ATOM 714 N N . SER A 1 90 ? 35.405 6.009 -28.904 1.00 48.38 90 SER A N 1
ATOM 715 C CA . SER A 1 90 ? 34.202 6.834 -28.745 1.00 48.38 90 SER A CA 1
ATOM 716 C C . SER A 1 90 ? 32.962 6.113 -29.282 1.00 48.38 90 SER A C 1
ATOM 718 O O . SER A 1 90 ? 31.952 6.036 -28.589 1.00 48.38 90 SER A O 1
ATOM 720 N N . LEU A 1 91 ? 33.043 5.509 -30.473 1.00 51.09 91 LEU A N 1
ATOM 721 C CA . LEU A 1 91 ? 31.950 4.727 -31.062 1.00 51.09 91 LEU A CA 1
ATOM 722 C C . LEU A 1 91 ? 31.586 3.501 -30.216 1.00 51.09 91 LEU A C 1
ATOM 724 O O . LEU A 1 91 ? 30.409 3.159 -30.117 1.00 51.09 91 LEU A O 1
ATOM 728 N N . ARG A 1 92 ? 32.569 2.863 -29.570 1.00 54.41 92 ARG A N 1
ATOM 729 C CA . ARG A 1 92 ? 32.329 1.762 -28.631 1.00 54.41 92 ARG A CA 1
ATOM 730 C C . ARG A 1 92 ? 31.571 2.242 -27.397 1.00 54.41 92 ARG A C 1
ATOM 732 O O . ARG A 1 92 ? 30.551 1.655 -27.077 1.00 54.41 92 ARG A O 1
ATOM 739 N N . ILE A 1 93 ? 31.989 3.351 -26.786 1.00 53.47 93 ILE A N 1
ATOM 740 C CA . ILE A 1 93 ? 31.302 3.948 -25.628 1.00 53.47 93 ILE A CA 1
ATOM 741 C C . ILE A 1 93 ? 29.858 4.328 -25.983 1.00 53.47 93 ILE A C 1
ATOM 743 O O . ILE A 1 93 ? 28.942 4.043 -25.220 1.00 53.47 93 ILE A O 1
ATOM 747 N N . TRP A 1 94 ? 29.630 4.920 -27.159 1.00 51.53 94 TRP A N 1
ATOM 748 C CA . TRP A 1 94 ? 28.284 5.261 -27.628 1.00 51.53 94 TRP A CA 1
ATOM 749 C C . TRP A 1 94 ? 27.417 4.033 -27.911 1.00 51.53 94 TRP A C 1
ATOM 751 O O . TRP A 1 94 ? 26.234 4.037 -27.574 1.00 51.53 94 TRP A O 1
ATOM 761 N N . ARG A 1 95 ? 27.989 2.976 -28.496 1.00 51.22 95 ARG A N 1
ATOM 762 C CA . ARG A 1 95 ? 27.295 1.698 -28.691 1.00 51.22 95 ARG A CA 1
ATOM 763 C C . ARG A 1 95 ? 26.940 1.060 -27.352 1.00 51.22 95 ARG A C 1
ATOM 765 O O . ARG A 1 95 ? 25.794 0.679 -27.164 1.00 51.22 95 ARG A O 1
ATOM 772 N N . ASP A 1 96 ? 27.885 1.015 -26.421 1.00 51.09 96 ASP A N 1
ATOM 773 C CA . ASP A 1 96 ? 27.685 0.429 -25.100 1.00 51.09 96 ASP A CA 1
ATOM 774 C C . ASP A 1 96 ? 26.621 1.228 -24.314 1.00 51.09 96 ASP A C 1
ATOM 776 O O . ASP A 1 96 ? 25.739 0.638 -23.698 1.00 51.09 96 ASP A O 1
ATOM 780 N N . LEU A 1 97 ? 26.597 2.564 -24.426 1.00 51.88 97 LEU A N 1
ATOM 781 C CA . LEU A 1 97 ? 25.530 3.418 -23.878 1.00 51.88 97 LEU A CA 1
ATOM 782 C C . LEU A 1 97 ? 24.164 3.173 -24.544 1.00 51.88 97 LEU A C 1
ATOM 784 O O . LEU A 1 97 ? 23.138 3.141 -23.861 1.00 51.88 97 LEU A O 1
ATOM 788 N N . ALA A 1 98 ? 24.127 2.985 -25.865 1.00 52.56 98 ALA A N 1
ATOM 789 C CA . ALA A 1 98 ? 22.897 2.683 -26.596 1.00 52.56 98 ALA A CA 1
ATOM 790 C C . ALA A 1 98 ? 22.351 1.282 -26.261 1.00 52.56 98 ALA A C 1
ATOM 792 O O . ALA A 1 98 ? 21.136 1.100 -26.143 1.00 52.56 98 ALA A O 1
ATOM 793 N N . ASP A 1 99 ? 23.235 0.306 -26.066 1.00 57.44 99 ASP A N 1
ATOM 794 C CA . ASP A 1 99 ? 22.881 -1.049 -25.650 1.00 57.44 99 ASP A CA 1
ATOM 795 C C . ASP A 1 99 ? 22.413 -1.073 -24.188 1.00 57.44 99 ASP A C 1
ATOM 797 O O . ASP A 1 99 ? 21.419 -1.735 -23.883 1.00 57.44 99 ASP A O 1
ATOM 801 N N . VAL A 1 100 ? 23.012 -0.258 -23.309 1.00 56.66 100 VAL A N 1
ATOM 802 C CA . VAL A 1 100 ? 22.509 -0.013 -21.946 1.00 56.66 100 VAL A CA 1
ATOM 803 C C . VAL A 1 100 ? 21.109 0.604 -21.973 1.00 56.66 100 VAL A C 1
ATOM 805 O O . VAL A 1 100 ? 20.255 0.166 -21.209 1.00 56.66 100 VAL A O 1
ATOM 808 N N . GLY A 1 101 ? 20.824 1.548 -22.877 1.00 63.22 101 GLY A N 1
ATOM 809 C CA . GLY A 1 101 ? 19.484 2.132 -23.042 1.00 63.22 101 GLY A CA 1
ATOM 810 C C . GLY A 1 101 ? 18.424 1.133 -23.534 1.00 63.22 101 GLY A C 1
ATOM 811 O O . GLY A 1 101 ? 17.271 1.156 -23.102 1.00 63.22 101 GLY A O 1
ATOM 812 N N . LYS A 1 102 ? 18.798 0.200 -24.418 1.00 65.75 102 LYS A N 1
ATOM 813 C CA . LYS A 1 102 ? 17.900 -0.886 -24.852 1.00 65.75 102 LYS A CA 1
ATOM 814 C C . LYS A 1 102 ? 17.688 -1.919 -23.749 1.00 65.75 102 LYS A C 1
ATOM 816 O O . LYS A 1 102 ? 16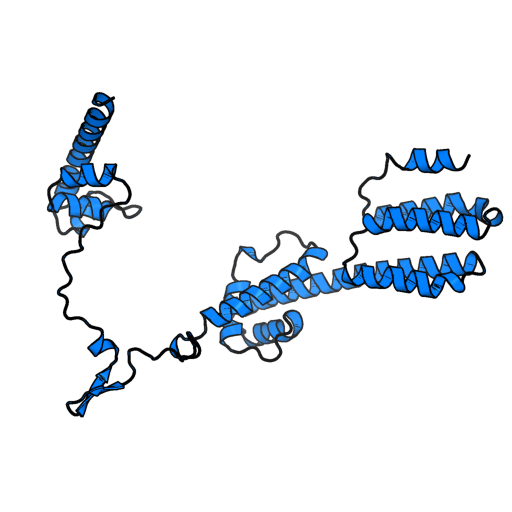.559 -2.378 -23.558 1.00 65.75 102 LYS A O 1
ATOM 821 N N . ALA A 1 103 ? 18.750 -2.270 -23.027 1.00 60.78 103 ALA A N 1
ATOM 822 C CA . ALA A 1 103 ? 18.695 -3.186 -21.896 1.00 60.78 103 ALA A CA 1
ATOM 823 C C . ALA A 1 103 ? 17.868 -2.602 -20.741 1.00 60.78 103 ALA A C 1
ATOM 825 O O . ALA A 1 103 ? 17.032 -3.311 -20.185 1.00 60.78 103 ALA A O 1
ATOM 826 N N . SER A 1 104 ? 18.011 -1.307 -20.441 1.00 63.09 104 SER A N 1
ATOM 827 C CA . SER A 1 104 ? 17.217 -0.618 -19.419 1.00 63.09 104 SER A CA 1
ATOM 828 C C . SER A 1 104 ? 15.741 -0.545 -19.809 1.00 63.09 104 SER A C 1
ATOM 830 O O . SER A 1 104 ? 14.882 -0.880 -18.998 1.00 63.09 104 SER A O 1
ATOM 832 N N . ALA A 1 105 ? 15.424 -0.241 -21.071 1.00 68.31 105 ALA A N 1
ATOM 833 C CA . ALA A 1 105 ? 14.051 -0.278 -21.576 1.00 68.31 105 ALA A CA 1
ATOM 834 C C . ALA A 1 105 ? 13.444 -1.688 -21.557 1.00 68.31 105 ALA A C 1
ATOM 836 O O . ALA A 1 105 ? 12.257 -1.868 -21.273 1.00 68.31 105 ALA A O 1
ATOM 837 N N . ALA A 1 106 ? 14.231 -2.718 -21.871 1.00 69.81 106 ALA A N 1
ATOM 838 C CA . ALA A 1 106 ? 13.792 -4.106 -21.768 1.00 69.81 106 ALA A CA 1
ATOM 839 C C . ALA A 1 106 ? 13.539 -4.516 -20.308 1.00 69.81 106 ALA A C 1
ATOM 841 O O . ALA A 1 106 ? 12.505 -5.124 -20.022 1.00 69.81 106 ALA A O 1
ATOM 842 N N . TRP A 1 107 ? 14.436 -4.136 -19.395 1.00 80.75 107 TRP A N 1
ATOM 843 C CA . TRP A 1 107 ? 14.298 -4.372 -17.962 1.00 80.75 107 TRP A CA 1
ATOM 844 C C . TRP A 1 107 ? 13.072 -3.655 -17.390 1.00 80.75 107 TRP A C 1
ATOM 846 O O . TRP A 1 107 ? 12.243 -4.305 -16.763 1.00 80.75 107 TRP A O 1
ATOM 856 N N . ALA A 1 108 ? 12.875 -2.372 -17.700 1.00 75.38 108 ALA A N 1
ATOM 857 C CA . ALA A 1 108 ? 11.741 -1.580 -17.221 1.00 75.38 108 ALA A CA 1
ATOM 858 C C . ALA A 1 108 ? 10.398 -2.172 -17.676 1.00 75.38 108 ALA A C 1
ATOM 860 O O . ALA A 1 108 ? 9.474 -2.349 -16.883 1.00 75.38 108 ALA A O 1
ATOM 861 N N . ARG A 1 109 ? 10.303 -2.595 -18.944 1.00 78.88 109 ARG A N 1
ATOM 862 C CA . ARG A 1 109 ? 9.118 -3.307 -19.454 1.00 78.88 109 ARG A CA 1
ATOM 863 C C . ARG A 1 109 ? 8.913 -4.673 -18.802 1.00 78.88 109 ARG A C 1
ATOM 865 O O . ARG A 1 109 ? 7.782 -5.148 -18.725 1.00 78.88 109 ARG A O 1
ATOM 872 N N . ARG A 1 110 ? 9.983 -5.359 -18.395 1.00 82.50 110 ARG A N 1
ATOM 873 C CA . ARG A 1 110 ? 9.891 -6.635 -17.672 1.00 82.50 110 ARG A CA 1
ATOM 874 C C . ARG A 1 110 ? 9.422 -6.406 -16.231 1.00 82.50 110 ARG A C 1
ATOM 876 O O . ARG A 1 110 ? 8.493 -7.086 -15.816 1.00 82.50 110 ARG A O 1
ATOM 883 N N . ALA A 1 111 ? 9.975 -5.411 -15.544 1.00 82.06 111 ALA A N 1
ATOM 884 C CA . ALA A 1 111 ? 9.568 -4.987 -14.207 1.00 82.06 111 ALA A CA 1
ATOM 885 C C . ALA A 1 111 ? 8.085 -4.603 -14.156 1.00 82.06 111 ALA A C 1
ATOM 887 O O . ALA A 1 111 ? 7.343 -5.118 -13.326 1.00 82.06 111 ALA A O 1
ATOM 888 N N . LEU A 1 112 ? 7.625 -3.766 -15.093 1.00 86.19 112 LEU A N 1
ATOM 889 C CA . LEU A 1 112 ? 6.225 -3.346 -15.139 1.00 86.19 112 LEU A CA 1
ATOM 890 C C . LEU A 1 112 ? 5.277 -4.526 -15.400 1.00 86.19 112 LEU A C 1
ATOM 892 O O . LEU A 1 112 ? 4.219 -4.623 -14.783 1.00 86.19 112 LEU A O 1
ATOM 896 N N . ARG A 1 113 ? 5.661 -5.453 -16.288 1.00 87.31 113 ARG A N 1
ATOM 897 C CA . ARG A 1 113 ? 4.896 -6.691 -16.509 1.00 87.31 113 ARG A CA 1
ATOM 898 C C . ARG A 1 113 ? 4.853 -7.565 -15.260 1.00 87.31 113 ARG A C 1
ATOM 900 O O . ARG A 1 113 ? 3.796 -8.104 -14.960 1.00 87.31 113 ARG A O 1
ATOM 907 N N . ALA A 1 114 ? 5.961 -7.676 -14.531 1.00 88.56 114 ALA A N 1
ATOM 908 C CA . ALA A 1 114 ? 6.006 -8.419 -13.279 1.00 88.56 114 ALA A CA 1
ATOM 909 C C . ALA A 1 114 ? 5.102 -7.783 -12.209 1.00 88.56 114 ALA A C 1
ATOM 911 O O . ALA A 1 114 ? 4.337 -8.500 -11.576 1.00 88.56 114 ALA A O 1
ATOM 912 N N . ALA A 1 115 ? 5.111 -6.453 -12.071 1.00 89.94 115 ALA A N 1
ATOM 913 C CA . ALA A 1 115 ? 4.235 -5.740 -11.140 1.00 89.94 115 ALA A CA 1
ATOM 914 C C . ALA A 1 115 ? 2.745 -5.918 -11.491 1.00 89.94 115 ALA A C 1
ATOM 916 O O . ALA A 1 115 ? 1.934 -6.218 -10.619 1.00 89.94 115 ALA A O 1
ATOM 917 N N . ARG A 1 116 ? 2.378 -5.816 -12.778 1.00 91.00 116 ARG A N 1
ATOM 918 C CA . ARG A 1 116 ? 1.003 -6.085 -13.242 1.00 91.00 116 ARG A CA 1
ATOM 919 C C . ARG A 1 116 ? 0.591 -7.537 -12.998 1.00 91.00 116 ARG A C 1
ATOM 921 O O . ARG A 1 116 ? -0.480 -7.780 -12.461 1.00 91.00 116 ARG A O 1
ATOM 928 N N . SER A 1 117 ? 1.473 -8.490 -13.300 1.00 92.31 117 SER A N 1
ATOM 929 C CA . SER A 1 117 ? 1.232 -9.907 -13.013 1.00 92.31 117 SER A CA 1
ATOM 930 C C . SER A 1 117 ? 1.085 -10.180 -11.514 1.00 92.31 117 SER A C 1
ATOM 932 O O . SER A 1 117 ? 0.309 -11.054 -11.141 1.00 92.31 117 SER A O 1
ATOM 934 N N . ALA A 1 118 ? 1.812 -9.458 -10.656 1.00 93.00 118 ALA A N 1
ATOM 935 C CA . ALA A 1 118 ? 1.670 -9.561 -9.209 1.00 93.00 118 ALA A CA 1
ATOM 936 C C . ALA A 1 118 ? 0.317 -9.006 -8.739 1.00 93.00 118 ALA A C 1
ATOM 938 O O . ALA A 1 118 ? -0.335 -9.643 -7.920 1.00 93.00 118 ALA A O 1
ATOM 939 N N . ARG A 1 119 ? -0.154 -7.882 -9.298 1.00 93.94 119 ARG A N 1
ATOM 940 C CA . ARG A 1 119 ? -1.511 -7.368 -9.040 1.00 93.94 119 ARG A CA 1
ATOM 941 C C . ARG A 1 119 ? -2.587 -8.368 -9.455 1.00 93.94 119 ARG A C 1
ATOM 943 O O . ARG A 1 119 ? -3.480 -8.655 -8.665 1.00 93.94 119 ARG A O 1
ATOM 950 N N . ASP A 1 120 ? -2.485 -8.930 -10.656 1.00 94.75 120 ASP A N 1
ATOM 951 C CA . ASP A 1 120 ? -3.429 -9.954 -11.111 1.00 94.75 120 ASP A CA 1
ATOM 952 C C . ASP A 1 120 ? -3.392 -11.177 -10.185 1.00 94.75 120 ASP A C 1
ATOM 954 O O . ASP A 1 120 ? -4.437 -11.711 -9.823 1.00 94.75 120 ASP A O 1
ATOM 958 N N . ALA A 1 121 ? -2.208 -11.587 -9.726 1.00 95.38 121 ALA A N 1
ATOM 959 C CA . ALA A 1 121 ? -2.067 -12.670 -8.761 1.00 95.38 121 ALA A CA 1
ATOM 960 C C . ALA A 1 121 ? -2.762 -12.368 -7.423 1.00 95.38 121 ALA A C 1
ATOM 962 O O . ALA A 1 121 ? -3.412 -13.259 -6.880 1.00 95.38 121 ALA A O 1
ATOM 963 N N . VAL A 1 122 ? -2.685 -11.131 -6.918 1.00 96.31 122 VAL A N 1
ATOM 964 C CA . VAL A 1 122 ? -3.421 -10.700 -5.715 1.00 96.31 122 VAL A CA 1
ATOM 965 C C . VAL A 1 122 ? -4.929 -10.857 -5.921 1.00 96.31 122 VAL A C 1
ATOM 967 O O . VAL A 1 122 ? -5.596 -11.451 -5.078 1.00 96.31 122 VAL A O 1
ATOM 970 N N . LEU A 1 123 ? -5.461 -10.402 -7.062 1.00 95.00 123 LEU A N 1
ATOM 971 C CA . LEU A 1 123 ? -6.895 -10.487 -7.374 1.00 95.00 123 LEU A CA 1
ATOM 972 C C . LEU A 1 123 ? -7.420 -11.932 -7.434 1.00 95.00 123 LEU A C 1
ATOM 974 O O . LEU A 1 123 ? -8.586 -12.170 -7.131 1.00 95.00 123 LEU A O 1
ATOM 978 N N . HIS A 1 124 ? -6.566 -12.893 -7.792 1.00 96.75 124 HIS A N 1
ATOM 979 C CA . HIS A 1 124 ? -6.915 -14.316 -7.887 1.00 96.75 124 HIS A CA 1
ATOM 980 C C . HIS A 1 124 ? -6.449 -15.147 -6.675 1.00 96.75 124 HIS A C 1
ATOM 982 O O . HIS A 1 124 ? -6.621 -16.365 -6.660 1.00 96.75 124 HIS A O 1
ATOM 988 N N . GLY A 1 125 ? -5.852 -14.520 -5.653 1.00 95.12 125 GLY A N 1
ATOM 989 C CA . GLY A 1 125 ? -5.371 -15.203 -4.446 1.00 95.12 125 GLY A CA 1
ATOM 990 C C . GLY A 1 125 ? -4.099 -16.048 -4.629 1.00 95.12 125 GLY A C 1
ATOM 991 O O . GLY A 1 125 ? -3.815 -16.927 -3.816 1.00 95.12 125 GLY A O 1
ATOM 992 N N . HIS A 1 126 ? -3.308 -15.806 -5.676 1.00 96.94 126 HIS A N 1
ATOM 993 C CA . HIS A 1 126 ? -2.063 -16.526 -5.968 1.00 96.94 126 HIS A CA 1
ATOM 994 C C . HIS A 1 126 ? -0.850 -15.921 -5.236 1.00 96.94 126 HIS A C 1
ATOM 996 O O . HIS A 1 126 ? 0.044 -15.321 -5.839 1.00 96.94 126 HIS A O 1
ATOM 1002 N N . TRP A 1 127 ? -0.794 -16.105 -3.916 1.00 95.81 127 TRP A N 1
ATOM 1003 C CA . TRP A 1 127 ? 0.227 -15.502 -3.045 1.00 95.81 127 TRP A CA 1
ATOM 1004 C C . TRP A 1 127 ? 1.675 -15.910 -3.351 1.00 95.81 127 TRP A C 1
ATOM 1006 O O . TRP A 1 127 ? 2.595 -15.132 -3.091 1.00 95.81 127 TRP A O 1
ATOM 1016 N N . ASP A 1 128 ? 1.904 -17.077 -3.955 1.00 95.56 128 ASP A N 1
ATOM 1017 C CA . ASP A 1 128 ? 3.248 -17.525 -4.344 1.00 95.56 128 ASP A CA 1
ATOM 1018 C C . ASP A 1 128 ? 3.881 -16.626 -5.414 1.00 95.56 128 ASP A C 1
ATOM 1020 O O . ASP A 1 128 ? 5.083 -16.349 -5.374 1.00 95.56 128 ASP A O 1
ATOM 1024 N N . LEU A 1 129 ? 3.070 -16.105 -6.340 1.00 93.12 129 LEU A N 1
ATOM 1025 C CA . LEU A 1 129 ? 3.532 -15.192 -7.388 1.00 93.12 129 LEU A CA 1
ATOM 1026 C C . LEU A 1 129 ? 3.850 -13.807 -6.820 1.00 93.12 129 LEU A C 1
ATOM 1028 O O . LEU A 1 129 ? 4.852 -13.200 -7.196 1.00 93.12 129 LEU A O 1
ATOM 1032 N N . VAL A 1 130 ? 3.051 -13.337 -5.858 1.00 95.19 130 VAL A N 1
ATOM 1033 C CA . VAL A 1 130 ? 3.329 -12.098 -5.114 1.00 95.19 130 VAL A CA 1
ATOM 1034 C C . VAL A 1 130 ? 4.640 -12.243 -4.340 1.00 95.19 130 VAL A C 1
ATOM 1036 O O . VAL A 1 130 ? 5.510 -11.375 -4.400 1.00 95.19 130 VAL A O 1
ATOM 1039 N N . ARG A 1 131 ? 4.842 -13.391 -3.684 1.00 96.19 131 ARG A N 1
ATOM 1040 C CA . ARG A 1 131 ? 6.082 -13.719 -2.973 1.00 96.19 131 ARG A CA 1
ATOM 1041 C C . ARG A 1 131 ? 7.294 -13.729 -3.909 1.00 96.19 131 ARG A C 1
ATOM 1043 O O . ARG A 1 131 ? 8.347 -13.206 -3.542 1.00 96.19 131 ARG A O 1
ATOM 1050 N N . ALA A 1 132 ? 7.158 -14.299 -5.106 1.00 90.81 132 ALA A N 1
ATOM 1051 C CA . ALA A 1 132 ? 8.208 -14.287 -6.122 1.00 90.81 132 ALA A CA 1
ATOM 1052 C C . ALA A 1 132 ? 8.532 -12.859 -6.584 1.00 90.81 132 ALA A C 1
ATOM 1054 O O . ALA A 1 132 ? 9.706 -12.491 -6.641 1.00 90.81 132 ALA A O 1
ATOM 1055 N N . PHE A 1 133 ? 7.510 -12.029 -6.812 1.00 92.56 133 PHE A N 1
ATOM 1056 C CA . PHE A 1 133 ? 7.684 -10.623 -7.173 1.00 92.56 133 PHE A CA 1
ATOM 1057 C C . PHE A 1 133 ? 8.460 -9.840 -6.104 1.00 92.56 133 PHE A C 1
ATOM 1059 O O . PHE A 1 133 ? 9.439 -9.167 -6.426 1.00 92.56 133 PHE A O 1
ATOM 1066 N N . LEU A 1 134 ? 8.095 -9.984 -4.826 1.00 91.19 134 LEU A N 1
ATOM 1067 C CA . LEU A 1 134 ? 8.797 -9.323 -3.719 1.00 91.19 134 LEU A CA 1
ATOM 1068 C C . LEU A 1 134 ? 10.280 -9.707 -3.647 1.00 91.19 134 LEU A C 1
ATOM 1070 O O . LEU A 1 134 ? 11.133 -8.855 -3.391 1.00 91.19 134 LEU A O 1
ATOM 1074 N N . ARG A 1 135 ? 10.599 -10.980 -3.900 1.00 91.44 135 ARG A N 1
ATOM 1075 C CA . ARG A 1 135 ? 11.978 -11.485 -3.879 1.00 91.44 135 ARG A CA 1
ATOM 1076 C C . ARG A 1 135 ? 12.791 -11.010 -5.080 1.00 91.44 135 ARG A C 1
ATOM 1078 O O . ARG A 1 135 ? 13.909 -10.547 -4.893 1.00 91.44 135 ARG A O 1
ATOM 1085 N N . GLU A 1 136 ? 12.246 -11.145 -6.287 1.00 87.00 136 GLU A N 1
ATOM 1086 C CA . GLU A 1 136 ? 12.970 -10.878 -7.539 1.00 87.00 136 GLU A CA 1
ATOM 1087 C C . GLU A 1 136 ? 13.058 -9.378 -7.853 1.00 87.00 136 GLU A C 1
ATOM 1089 O O . GLU A 1 136 ? 14.089 -8.921 -8.340 1.00 87.00 136 GLU A O 1
ATOM 1094 N N . TRP A 1 137 ? 12.010 -8.603 -7.554 1.00 89.69 137 TRP A N 1
ATOM 1095 C CA . TRP A 1 137 ? 11.894 -7.212 -8.009 1.00 89.69 137 TRP A CA 1
ATOM 1096 C C . TRP A 1 137 ? 12.018 -6.177 -6.897 1.00 89.69 137 TRP A C 1
ATOM 1098 O O . TRP A 1 137 ? 12.540 -5.093 -7.151 1.00 89.69 137 TRP A O 1
ATOM 1108 N N . LEU A 1 138 ? 11.586 -6.492 -5.671 1.00 87.25 138 LEU A N 1
ATOM 1109 C CA . LEU A 1 138 ? 11.717 -5.576 -4.527 1.00 87.25 138 LEU A CA 1
ATOM 1110 C C . LEU A 1 138 ? 12.911 -5.911 -3.617 1.00 87.25 138 LEU A C 1
ATOM 1112 O O . LEU A 1 138 ? 13.138 -5.217 -2.621 1.00 87.25 138 LEU A O 1
ATOM 1116 N N . ASP A 1 139 ? 13.701 -6.935 -3.957 1.00 89.31 139 ASP A N 1
ATOM 1117 C CA . ASP A 1 139 ? 14.863 -7.400 -3.184 1.00 89.31 139 ASP A CA 1
ATOM 1118 C C . ASP A 1 139 ? 14.508 -7.674 -1.706 1.00 89.31 139 ASP A C 1
ATOM 1120 O O . ASP A 1 139 ? 15.202 -7.276 -0.768 1.00 89.31 139 ASP A O 1
ATOM 1124 N N . MET A 1 140 ? 13.358 -8.317 -1.478 1.00 88.81 140 MET A N 1
ATOM 1125 C CA . MET A 1 140 ? 12.948 -8.800 -0.160 1.00 88.81 140 MET A CA 1
ATOM 1126 C C . MET A 1 140 ? 13.308 -10.276 -0.035 1.00 88.81 140 MET A C 1
ATOM 1128 O O . MET A 1 140 ? 12.598 -11.137 -0.540 1.00 88.81 140 MET A O 1
ATOM 1132 N N . ARG A 1 141 ? 14.419 -10.594 0.640 1.00 87.00 141 ARG A N 1
ATOM 1133 C CA . ARG A 1 141 ? 14.940 -11.976 0.719 1.00 87.00 141 ARG A CA 1
ATOM 1134 C C . ARG A 1 141 ? 13.986 -12.954 1.412 1.00 87.00 141 ARG A C 1
ATOM 1136 O O . ARG A 1 141 ? 13.867 -14.098 0.975 1.00 87.00 141 ARG A O 1
ATOM 1143 N N . HIS A 1 142 ? 13.302 -12.489 2.457 1.00 88.94 142 HIS A N 1
ATOM 1144 C CA . HIS A 1 142 ? 12.395 -13.284 3.287 1.00 88.94 142 HIS A CA 1
ATOM 1145 C C . HIS A 1 142 ? 11.090 -12.512 3.548 1.00 88.94 142 HIS A C 1
ATOM 1147 O O . HIS A 1 142 ? 10.927 -11.935 4.619 1.00 88.94 142 HIS A O 1
ATOM 1153 N N . PRO A 1 143 ? 10.175 -12.435 2.565 1.00 90.00 143 PRO A N 1
ATOM 1154 C CA . PRO A 1 143 ? 8.897 -11.760 2.755 1.00 90.00 143 PRO A CA 1
ATOM 1155 C C . PRO A 1 143 ? 8.011 -12.572 3.712 1.00 90.00 143 PRO A C 1
ATOM 1157 O O . PRO A 1 143 ? 7.621 -13.699 3.413 1.00 90.00 143 PRO A O 1
ATOM 1160 N N . GLU A 1 144 ? 7.723 -12.004 4.877 1.00 91.44 144 GLU A N 1
ATOM 1161 C CA . GLU A 1 144 ? 6.710 -12.505 5.821 1.00 91.44 144 GLU A CA 1
ATOM 1162 C C . GLU A 1 144 ? 5.285 -12.201 5.328 1.00 91.44 144 GLU A C 1
ATOM 1164 O O . GLU A 1 144 ? 5.095 -11.388 4.421 1.00 91.44 144 GLU A O 1
ATOM 1169 N N . ASP A 1 145 ? 4.269 -12.794 5.953 1.00 90.81 145 ASP A N 1
ATOM 1170 C CA . ASP A 1 145 ? 2.870 -12.642 5.527 1.00 90.81 145 ASP A CA 1
ATOM 1171 C C . ASP A 1 145 ? 2.365 -11.193 5.641 1.00 90.81 145 ASP A C 1
ATOM 1173 O O . ASP A 1 145 ? 1.613 -10.729 4.785 1.00 90.81 145 ASP A O 1
ATOM 1177 N N . ALA A 1 146 ? 2.873 -10.425 6.612 1.00 90.69 146 ALA A N 1
ATOM 1178 C CA . ALA A 1 146 ? 2.609 -8.989 6.711 1.00 90.69 146 ALA A CA 1
ATOM 1179 C C . ALA A 1 146 ? 3.122 -8.207 5.486 1.00 90.69 146 ALA A C 1
ATOM 1181 O O . ALA A 1 146 ? 2.499 -7.233 5.069 1.00 90.69 146 ALA A O 1
ATOM 1182 N N . HIS A 1 147 ? 4.231 -8.642 4.873 1.00 93.56 147 HIS A N 1
ATOM 1183 C CA . HIS A 1 147 ? 4.734 -8.039 3.637 1.00 93.56 147 HIS A CA 1
ATOM 1184 C C . HIS A 1 147 ? 3.866 -8.410 2.437 1.00 93.56 147 HIS A C 1
ATOM 1186 O O . HIS A 1 147 ? 3.702 -7.586 1.547 1.00 93.56 147 HIS A O 1
ATOM 1192 N N . LEU A 1 148 ? 3.301 -9.621 2.404 1.00 94.19 148 LEU A N 1
ATOM 1193 C CA . LEU A 1 148 ? 2.392 -10.031 1.333 1.00 94.19 148 LEU A CA 1
ATOM 1194 C C . LEU A 1 148 ? 1.105 -9.206 1.348 1.00 94.19 148 LEU A C 1
ATOM 1196 O O . LEU A 1 148 ? 0.708 -8.703 0.302 1.00 94.19 148 LEU A O 1
ATOM 1200 N N . GLN A 1 149 ? 0.505 -9.014 2.525 1.00 93.44 149 GLN A N 1
ATOM 1201 C CA . GLN A 1 149 ? -0.684 -8.169 2.679 1.00 93.44 149 GLN A CA 1
ATOM 1202 C C . GLN A 1 149 ? -0.382 -6.705 2.341 1.00 93.44 149 GLN A C 1
ATOM 1204 O O . GLN A 1 149 ? -1.088 -6.087 1.552 1.00 93.44 149 GLN A O 1
ATOM 1209 N N . ALA A 1 150 ? 0.734 -6.168 2.838 1.00 93.69 150 ALA A N 1
ATOM 1210 C CA . ALA A 1 150 ? 1.148 -4.806 2.512 1.00 93.69 150 ALA A CA 1
ATOM 1211 C C . ALA A 1 150 ? 1.422 -4.599 1.015 1.00 93.69 150 ALA A C 1
ATOM 1213 O O . ALA A 1 150 ? 1.112 -3.545 0.465 1.00 93.69 150 ALA A O 1
ATOM 1214 N N . ALA A 1 151 ? 2.016 -5.597 0.359 1.00 93.69 151 ALA A N 1
ATOM 1215 C CA . ALA A 1 151 ? 2.254 -5.568 -1.075 1.00 93.69 151 ALA A CA 1
ATOM 1216 C C . ALA A 1 151 ? 0.947 -5.655 -1.862 1.00 93.69 151 ALA A C 1
ATOM 1218 O O . ALA A 1 151 ? 0.823 -4.990 -2.883 1.00 93.69 151 ALA A O 1
ATOM 1219 N N . ALA A 1 152 ? -0.020 -6.451 -1.395 1.00 94.75 152 ALA A N 1
ATOM 1220 C CA . ALA A 1 152 ? -1.348 -6.512 -1.989 1.00 94.75 152 ALA A CA 1
ATOM 1221 C C . ALA A 1 152 ? -2.045 -5.153 -1.931 1.00 94.75 152 ALA A C 1
ATOM 1223 O O . ALA A 1 152 ? -2.488 -4.679 -2.971 1.00 94.75 152 ALA A O 1
ATOM 1224 N N . ASP A 1 153 ? -2.054 -4.491 -0.773 1.00 94.31 153 ASP A N 1
ATOM 1225 C CA . ASP A 1 153 ? -2.629 -3.149 -0.641 1.00 94.31 153 ASP A CA 1
ATOM 1226 C C . ASP A 1 153 ? -1.948 -2.154 -1.587 1.00 94.31 153 ASP A C 1
ATOM 1228 O O . ASP A 1 153 ? -2.616 -1.466 -2.357 1.00 94.31 153 ASP A O 1
ATOM 1232 N N . ALA A 1 154 ? -0.610 -2.135 -1.596 1.00 93.62 154 ALA A N 1
ATOM 1233 C CA . ALA A 1 154 ? 0.159 -1.242 -2.457 1.00 93.62 154 ALA A CA 1
ATOM 1234 C C . ALA A 1 154 ? -0.060 -1.522 -3.956 1.00 93.62 154 ALA A C 1
ATOM 1236 O O . ALA A 1 154 ? -0.067 -0.589 -4.748 1.00 93.62 154 ALA A O 1
ATOM 1237 N N . LEU A 1 155 ? -0.248 -2.787 -4.356 1.00 92.44 155 LEU A N 1
ATOM 1238 C CA . LEU A 1 155 ? -0.529 -3.200 -5.740 1.00 92.44 155 LEU A CA 1
ATOM 1239 C C . LEU A 1 155 ? -2.007 -3.063 -6.134 1.00 92.44 155 LEU A C 1
ATOM 1241 O O . LEU A 1 155 ? -2.337 -3.179 -7.318 1.00 92.44 155 LEU A O 1
ATOM 1245 N N . LEU A 1 156 ? -2.914 -2.856 -5.187 1.00 93.38 156 LEU A N 1
ATOM 1246 C CA . LEU A 1 156 ? -4.328 -2.611 -5.468 1.00 93.38 156 LEU A CA 1
ATOM 1247 C C . LEU A 1 156 ? -4.680 -1.123 -5.452 1.00 93.38 156 LEU A C 1
ATOM 1249 O O . LEU A 1 156 ? -5.731 -0.760 -5.982 1.00 93.38 156 LEU A O 1
ATOM 1253 N N . ASP A 1 157 ? -3.796 -0.276 -4.926 1.00 90.50 157 ASP A N 1
ATOM 1254 C CA . ASP A 1 157 ? -3.940 1.175 -4.971 1.00 90.50 157 ASP A CA 1
ATOM 1255 C C . ASP A 1 157 ? -4.075 1.671 -6.434 1.00 90.50 157 ASP A C 1
ATOM 1257 O O . ASP A 1 157 ? -3.275 1.318 -7.298 1.00 90.50 157 ASP A O 1
ATOM 1261 N N . PRO A 1 158 ? -5.101 2.448 -6.804 1.00 82.19 158 PRO A N 1
ATOM 1262 C CA . PRO A 1 158 ? -5.202 2.984 -8.161 1.00 82.19 158 PRO A CA 1
ATOM 1263 C C . PRO A 1 158 ? -4.051 3.940 -8.526 1.00 82.19 158 PRO A C 1
ATOM 1265 O O . PRO A 1 158 ? -3.766 4.102 -9.712 1.00 82.19 158 PRO A O 1
ATOM 1268 N N . GLU A 1 159 ? -3.373 4.545 -7.547 1.00 81.56 159 GLU A N 1
ATOM 1269 C CA . GLU A 1 159 ? -2.348 5.570 -7.775 1.00 81.56 159 GLU A CA 1
ATOM 1270 C C . GLU A 1 159 ? -0.989 5.004 -8.216 1.00 81.56 159 GLU A C 1
ATOM 1272 O O . GLU A 1 159 ? -0.183 5.736 -8.793 1.00 81.56 159 GLU A O 1
ATOM 1277 N N . TRP A 1 160 ? -0.707 3.710 -8.007 1.00 79.19 160 TRP A N 1
ATOM 1278 C CA . TRP A 1 160 ? 0.601 3.155 -8.385 1.00 79.19 160 TRP A CA 1
ATOM 1279 C C . TRP A 1 160 ? 0.718 2.831 -9.879 1.00 79.19 160 TRP A C 1
ATOM 1281 O O . TRP A 1 160 ? 1.833 2.635 -10.360 1.00 79.19 160 TRP A O 1
ATOM 1291 N N . THR A 1 161 ? -0.382 2.713 -10.632 1.00 72.81 161 THR A N 1
ATOM 1292 C CA . THR A 1 161 ? -0.300 2.380 -12.063 1.00 72.81 161 THR A CA 1
ATOM 1293 C C . THR A 1 161 ? 0.061 3.609 -12.893 1.00 72.81 161 THR A C 1
ATOM 1295 O O . THR A 1 161 ? -0.788 4.482 -13.041 1.00 72.81 161 THR A O 1
ATOM 1298 N N . PRO A 1 162 ? 1.264 3.684 -13.498 1.00 68.00 162 PRO A N 1
ATOM 1299 C CA . PRO A 1 162 ? 1.572 4.781 -14.400 1.00 68.00 162 PRO A CA 1
ATOM 1300 C C . PRO A 1 162 ? 0.767 4.628 -15.698 1.00 68.00 162 PRO A C 1
ATOM 1302 O O . PRO A 1 162 ? 0.762 3.549 -16.306 1.00 68.00 162 PRO A O 1
ATOM 1305 N N . ASP A 1 163 ? 0.119 5.716 -16.121 1.00 67.19 163 ASP A N 1
ATOM 1306 C CA . ASP A 1 163 ? -0.636 5.787 -17.378 1.00 67.19 163 ASP A CA 1
ATOM 1307 C C . ASP A 1 163 ? 0.272 5.586 -18.603 1.00 67.19 163 ASP A C 1
ATOM 1309 O O . ASP A 1 163 ? -0.135 4.962 -19.584 1.00 67.19 163 ASP A O 1
ATOM 1313 N N . ASP A 1 164 ? 1.533 6.028 -18.513 1.00 66.56 164 ASP A N 1
ATOM 1314 C CA . ASP A 1 164 ? 2.542 5.896 -19.563 1.00 66.56 164 ASP A CA 1
ATOM 1315 C C . ASP A 1 164 ? 3.805 5.167 -19.085 1.00 66.56 164 ASP A C 1
ATOM 1317 O O . ASP A 1 164 ? 4.292 5.343 -17.966 1.00 66.56 164 ASP A O 1
ATOM 1321 N N . VAL A 1 165 ? 4.375 4.340 -19.968 1.00 62.41 165 VAL A N 1
ATOM 1322 C CA . VAL A 1 165 ? 5.607 3.582 -19.697 1.00 62.41 165 VAL A CA 1
ATOM 1323 C C . VAL A 1 165 ? 6.818 4.486 -19.907 1.00 62.41 165 VAL A C 1
ATOM 1325 O O . VAL A 1 165 ? 7.570 4.327 -20.872 1.00 62.41 165 VAL A O 1
ATOM 1328 N N . ASP A 1 166 ? 7.032 5.429 -18.993 1.00 71.94 166 ASP A N 1
ATOM 1329 C CA . ASP A 1 166 ? 8.340 6.059 -18.885 1.00 71.94 166 ASP A CA 1
ATOM 1330 C C . ASP A 1 166 ? 9.325 5.038 -18.299 1.00 71.94 166 ASP A C 1
ATOM 1332 O O . ASP A 1 166 ? 9.312 4.715 -17.108 1.00 71.94 166 ASP A O 1
ATOM 1336 N N . VAL A 1 167 ? 10.183 4.498 -19.170 1.00 66.19 167 VAL A N 1
ATOM 1337 C CA . VAL A 1 167 ? 11.263 3.557 -18.827 1.00 66.19 167 VAL A CA 1
ATOM 1338 C C . VAL A 1 167 ? 12.103 4.073 -17.658 1.00 66.19 167 VAL A C 1
ATOM 1340 O O . VAL A 1 167 ? 12.591 3.273 -16.857 1.00 66.19 167 VAL A O 1
ATOM 1343 N N . TRP A 1 168 ? 12.250 5.393 -17.549 1.00 67.81 168 TRP A N 1
ATOM 1344 C CA . TRP A 1 168 ? 13.059 6.042 -16.527 1.00 67.81 168 TRP A CA 1
ATOM 1345 C C . TRP A 1 168 ? 12.336 6.181 -15.182 1.00 67.81 168 TRP A C 1
ATOM 1347 O O . TRP A 1 168 ? 13.005 6.269 -14.154 1.00 67.81 168 TRP A O 1
ATOM 1357 N N . ALA A 1 169 ? 11.002 6.109 -15.158 1.00 77.19 169 ALA A N 1
ATOM 1358 C CA . ALA A 1 169 ? 10.200 6.167 -13.934 1.00 77.19 169 ALA A CA 1
ATOM 1359 C C . ALA A 1 169 ? 10.089 4.808 -13.217 1.00 77.19 169 ALA A C 1
ATOM 1361 O O . ALA A 1 169 ? 9.870 4.763 -12.007 1.00 77.19 169 ALA A O 1
ATOM 1362 N N . VAL A 1 170 ? 10.286 3.689 -13.928 1.00 79.06 170 VAL A N 1
ATOM 1363 C CA . VAL A 1 170 ? 10.105 2.331 -13.373 1.00 79.06 170 VAL A CA 1
ATOM 1364 C C . VAL A 1 170 ? 10.989 2.026 -12.151 1.00 79.06 170 VAL A C 1
ATOM 1366 O O . VAL A 1 170 ? 10.475 1.445 -11.194 1.00 79.06 170 VAL A O 1
ATOM 1369 N N . PRO A 1 171 ? 12.284 2.403 -12.102 1.00 77.25 171 PRO A N 1
ATOM 1370 C CA . PRO A 1 171 ? 13.082 2.228 -10.888 1.00 77.25 171 PRO A CA 1
ATOM 1371 C C . PRO A 1 171 ? 12.520 2.988 -9.679 1.00 77.25 171 PRO A C 1
ATOM 1373 O O . PRO A 1 171 ? 12.524 2.450 -8.573 1.00 77.25 171 PRO A O 1
ATOM 1376 N N . GLY A 1 172 ? 12.026 4.214 -9.892 1.00 80.38 172 GLY A N 1
ATOM 1377 C CA . GLY A 1 172 ? 11.377 5.016 -8.851 1.00 80.38 172 GLY A CA 1
ATOM 1378 C C . GLY A 1 172 ? 10.102 4.344 -8.354 1.00 80.38 172 GLY A C 1
ATOM 1379 O O . GLY A 1 172 ? 9.960 4.113 -7.159 1.00 80.38 172 GLY A O 1
ATOM 1380 N N . LEU A 1 173 ? 9.263 3.882 -9.283 1.00 85.69 173 LEU A N 1
ATOM 1381 C CA . LEU A 1 173 ? 8.040 3.147 -8.974 1.00 85.69 173 LEU A CA 1
ATOM 1382 C C . LEU A 1 173 ? 8.298 1.899 -8.114 1.00 85.69 173 LEU A C 1
ATOM 1384 O O . LEU A 1 173 ? 7.596 1.668 -7.134 1.00 85.69 173 LEU A O 1
ATOM 1388 N N . LEU A 1 174 ? 9.305 1.084 -8.450 1.00 85.50 174 LEU A N 1
ATOM 1389 C CA . LEU A 1 174 ? 9.650 -0.090 -7.636 1.00 85.50 174 LEU A CA 1
ATOM 1390 C C . LEU A 1 174 ? 10.175 0.303 -6.250 1.00 85.50 174 LEU A C 1
ATOM 1392 O O . LEU A 1 174 ? 9.904 -0.395 -5.272 1.00 85.50 174 LEU A O 1
ATOM 1396 N N . ALA A 1 175 ? 10.923 1.404 -6.149 1.00 84.06 175 ALA A N 1
ATOM 1397 C CA . ALA A 1 175 ? 11.387 1.919 -4.866 1.00 84.06 175 ALA A CA 1
ATOM 1398 C C . ALA A 1 175 ? 10.216 2.404 -3.996 1.00 84.06 175 ALA A C 1
ATOM 1400 O O . ALA A 1 175 ? 10.190 2.106 -2.800 1.00 84.06 175 ALA A O 1
ATOM 1401 N N . ASP A 1 176 ? 9.232 3.070 -4.597 1.00 87.50 176 ASP A N 1
ATOM 1402 C CA . ASP A 1 176 ? 8.018 3.526 -3.920 1.00 87.50 176 ASP A CA 1
ATOM 1403 C C . ASP A 1 176 ? 7.146 2.342 -3.489 1.00 87.50 176 ASP A C 1
ATOM 1405 O O . ASP A 1 176 ? 6.786 2.249 -2.317 1.00 87.50 176 ASP A O 1
ATOM 1409 N N . LEU A 1 177 ? 6.930 1.352 -4.363 1.00 89.69 177 LEU A N 1
ATOM 1410 C CA . LEU A 1 177 ? 6.243 0.103 -4.011 1.00 89.69 177 LEU A CA 1
ATOM 1411 C C . LEU A 1 177 ? 6.948 -0.634 -2.868 1.00 89.69 177 LEU A C 1
ATOM 1413 O O . LEU A 1 177 ? 6.298 -1.123 -1.943 1.00 89.69 177 LEU A O 1
ATOM 1417 N N . LYS A 1 178 ? 8.285 -0.697 -2.883 1.00 91.44 178 LYS A N 1
ATOM 1418 C CA . LYS A 1 178 ? 9.065 -1.279 -1.783 1.00 91.44 178 LYS A CA 1
ATOM 1419 C C . LYS A 1 178 ? 8.858 -0.497 -0.491 1.00 91.44 178 LYS A C 1
ATOM 1421 O O . LYS A 1 178 ? 8.657 -1.107 0.559 1.00 91.44 178 LYS A O 1
ATOM 1426 N N . LYS A 1 179 ? 8.910 0.833 -0.550 1.00 90.44 179 LYS A N 1
ATOM 1427 C CA . 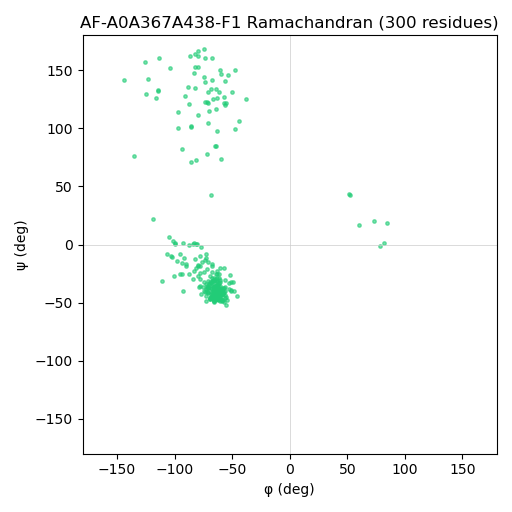LYS A 1 179 ? 8.711 1.710 0.607 1.00 90.44 179 LYS A CA 1
ATOM 1428 C C . LYS A 1 179 ? 7.314 1.532 1.200 1.00 90.44 179 LYS A C 1
ATOM 1430 O O . LYS A 1 179 ? 7.210 1.338 2.412 1.00 90.44 179 LYS A O 1
ATOM 1435 N N . GLU A 1 180 ? 6.276 1.524 0.369 1.00 91.56 180 GLU A N 1
ATOM 1436 C CA . GLU A 1 180 ? 4.899 1.303 0.813 1.00 91.56 180 GLU A CA 1
ATOM 1437 C C . GLU A 1 180 ? 4.692 -0.106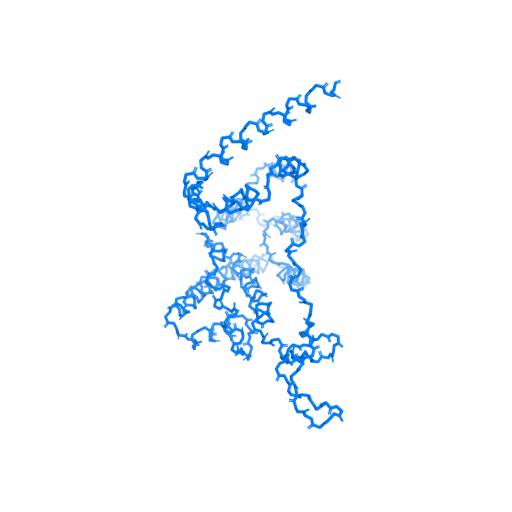 1.355 1.00 91.56 180 GLU A C 1
ATOM 1439 O O . GLU A 1 180 ? 4.101 -0.253 2.419 1.00 91.56 180 GLU A O 1
ATOM 1444 N N . THR A 1 181 ? 5.283 -1.131 0.737 1.00 92.56 181 THR A N 1
ATOM 1445 C CA . THR A 1 181 ? 5.231 -2.505 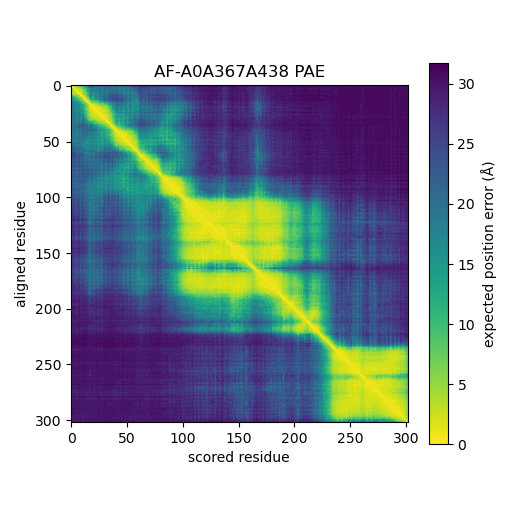1.261 1.00 92.56 181 THR A CA 1
ATOM 1446 C C . THR A 1 181 ? 5.890 -2.603 2.642 1.00 92.56 181 THR A C 1
ATOM 1448 O O . THR A 1 181 ? 5.325 -3.183 3.564 1.00 92.56 181 THR A O 1
ATOM 1451 N N . VAL A 1 182 ? 7.074 -2.009 2.837 1.00 91.12 182 VAL A N 1
ATOM 1452 C CA . VAL A 1 182 ? 7.770 -2.024 4.140 1.00 91.12 182 VAL A CA 1
ATOM 1453 C C . VAL A 1 182 ? 7.005 -1.219 5.194 1.00 91.12 182 VAL A C 1
ATOM 1455 O O . VAL A 1 182 ? 6.906 -1.639 6.348 1.00 91.12 182 VAL A O 1
ATOM 1458 N N . SER A 1 183 ? 6.467 -0.058 4.818 1.00 89.06 183 SER A N 1
ATOM 1459 C CA . SER A 1 183 ? 5.664 0.791 5.705 1.00 89.06 183 SER A CA 1
ATOM 1460 C C . SER A 1 183 ? 4.337 0.119 6.074 1.00 89.06 183 SER A C 1
ATOM 1462 O O . SER A 1 183 ? 3.953 0.069 7.242 1.00 89.06 183 SER A O 1
ATOM 1464 N N . GLY A 1 184 ? 3.653 -0.455 5.086 1.00 89.62 184 GLY A N 1
ATOM 1465 C CA . GLY A 1 184 ? 2.423 -1.226 5.227 1.00 89.62 184 GLY A CA 1
ATOM 1466 C C . GLY A 1 184 ? 2.613 -2.466 6.089 1.00 89.62 184 GLY A C 1
ATOM 1467 O O . GLY A 1 184 ? 1.806 -2.702 6.978 1.00 89.62 184 GLY A O 1
ATOM 1468 N N . ALA A 1 185 ? 3.721 -3.197 5.943 1.00 89.56 185 ALA A N 1
ATOM 1469 C CA . ALA A 1 185 ? 3.983 -4.388 6.754 1.00 89.56 185 ALA A CA 1
ATOM 1470 C C . ALA A 1 185 ? 4.048 -4.059 8.255 1.00 89.56 185 ALA A C 1
ATOM 1472 O O . ALA A 1 185 ? 3.613 -4.847 9.089 1.00 89.56 185 ALA A O 1
ATOM 1473 N N . ARG A 1 186 ? 4.525 -2.858 8.616 1.00 84.44 186 ARG A N 1
ATOM 1474 C CA . ARG A 1 186 ? 4.494 -2.375 10.007 1.00 84.44 186 ARG A CA 1
ATOM 1475 C C . ARG A 1 186 ? 3.079 -2.071 10.497 1.00 84.44 186 ARG A C 1
ATOM 1477 O O . ARG A 1 186 ? 2.829 -2.236 11.684 1.00 84.44 186 ARG A O 1
ATOM 1484 N N . ARG A 1 187 ? 2.189 -1.621 9.606 1.00 83.69 187 ARG A N 1
ATOM 1485 C CA . ARG A 1 187 ? 0.770 -1.347 9.897 1.00 83.69 187 ARG A CA 1
ATOM 1486 C C . ARG A 1 187 ? -0.044 -2.636 10.024 1.00 83.69 187 ARG A C 1
ATOM 1488 O O . ARG A 1 187 ? -0.915 -2.712 10.878 1.00 83.69 187 ARG A O 1
ATOM 1495 N N . HIS A 1 188 ? 0.284 -3.644 9.217 1.00 81.44 188 HIS A N 1
ATOM 1496 C CA . HIS A 1 188 ? -0.326 -4.979 9.259 1.00 81.44 188 HIS A CA 1
ATOM 1497 C C . HIS A 1 188 ? 0.162 -5.844 10.411 1.00 81.44 188 HIS A C 1
ATOM 1499 O O . HIS A 1 188 ? -0.447 -6.865 10.722 1.00 81.44 188 HIS A O 1
ATOM 1505 N N . ARG A 1 189 ? 1.265 -5.457 11.055 1.00 80.81 189 ARG A N 1
ATOM 1506 C CA . ARG A 1 189 ? 1.770 -6.187 12.205 1.00 80.81 189 ARG A CA 1
ATOM 1507 C C . ARG A 1 189 ? 0.782 -6.055 13.370 1.00 80.81 189 ARG A C 1
ATOM 1509 O O . ARG A 1 189 ? 0.487 -4.928 13.775 1.00 80.81 189 ARG A O 1
ATOM 1516 N N . PRO A 1 190 ? 0.303 -7.169 13.948 1.00 78.00 190 PRO A N 1
ATOM 1517 C CA . PRO A 1 190 ? -0.610 -7.115 15.076 1.00 78.00 190 PRO A CA 1
ATOM 1518 C C . PRO A 1 190 ? -0.024 -6.309 16.234 1.00 78.00 190 PRO A C 1
ATOM 1520 O O . PRO A 1 190 ? 1.163 -6.423 16.549 1.00 78.00 190 PRO A O 1
ATOM 1523 N N . VAL A 1 191 ? -0.868 -5.517 16.901 1.00 79.00 191 VAL A N 1
ATOM 1524 C CA . VAL A 1 191 ? -0.447 -4.586 17.963 1.00 79.00 191 VAL A CA 1
ATOM 1525 C C . VAL A 1 191 ? 0.374 -5.293 19.045 1.00 79.00 191 VAL A C 1
ATOM 1527 O O . VAL A 1 191 ? 1.383 -4.756 19.491 1.00 79.00 191 VAL A O 1
ATOM 1530 N N . TYR A 1 192 ? 0.020 -6.527 19.405 1.00 72.12 192 TYR A N 1
ATOM 1531 C CA . TYR A 1 192 ? 0.725 -7.305 20.429 1.00 72.12 192 TYR A CA 1
ATOM 1532 C C . TYR A 1 192 ? 2.152 -7.732 20.050 1.00 72.12 192 TYR A C 1
ATOM 1534 O O . TYR A 1 192 ? 2.945 -8.083 20.922 1.00 72.12 192 TYR A O 1
ATOM 1542 N N . GLU A 1 193 ? 2.507 -7.683 18.767 1.00 78.06 193 GLU A N 1
ATOM 1543 C CA . GLU A 1 193 ? 3.869 -7.933 18.285 1.00 78.06 193 GLU A CA 1
ATOM 1544 C C . GLU A 1 193 ? 4.670 -6.637 18.100 1.00 78.06 193 GLU A C 1
ATOM 1546 O O . GLU A 1 193 ? 5.877 -6.672 17.838 1.00 78.06 193 GLU A O 1
ATOM 1551 N N . THR A 1 194 ? 4.013 -5.481 18.223 1.00 78.25 194 THR A N 1
ATOM 1552 C CA . THR A 1 194 ? 4.665 -4.176 18.124 1.00 78.25 194 THR A CA 1
ATOM 1553 C C . THR A 1 194 ? 5.324 -3.773 19.444 1.00 78.25 194 THR A C 1
ATOM 1555 O O . THR A 1 194 ? 4.928 -4.187 20.538 1.00 78.25 194 THR A O 1
ATOM 1558 N N . GLN A 1 195 ? 6.374 -2.955 19.341 1.00 80.50 195 GLN A N 1
ATOM 1559 C CA . GLN A 1 195 ? 7.055 -2.368 20.491 1.00 80.50 195 GLN A CA 1
ATOM 1560 C C . GLN A 1 195 ? 6.882 -0.851 20.488 1.00 80.50 195 GLN A C 1
ATOM 1562 O O . GLN A 1 195 ? 7.153 -0.195 19.484 1.00 80.50 195 GLN A O 1
ATOM 1567 N N . ILE A 1 196 ? 6.523 -0.293 21.641 1.00 78.62 196 ILE A N 1
ATOM 1568 C CA . ILE A 1 196 ? 6.502 1.148 21.904 1.00 78.62 196 ILE A CA 1
ATOM 1569 C C . ILE A 1 196 ? 7.529 1.412 23.009 1.00 78.62 196 ILE A C 1
ATOM 1571 O O . ILE A 1 196 ? 7.507 0.761 24.050 1.00 78.62 196 ILE A O 1
ATOM 1575 N N . ASN A 1 197 ? 8.484 2.322 22.785 1.00 80.00 197 ASN A N 1
ATOM 1576 C CA . ASN A 1 197 ? 9.578 2.608 23.730 1.00 80.00 197 ASN A CA 1
ATOM 1577 C C . ASN A 1 197 ? 10.347 1.354 24.205 1.00 80.00 197 ASN A C 1
ATOM 1579 O O . ASN A 1 197 ? 10.648 1.211 25.390 1.00 80.00 197 ASN A O 1
ATOM 1583 N N . ARG A 1 198 ? 10.664 0.432 23.280 1.00 82.00 198 ARG A N 1
ATOM 1584 C CA . ARG A 1 198 ? 11.322 -0.868 23.559 1.00 82.00 198 ARG A CA 1
ATOM 1585 C C . ARG A 1 198 ? 10.535 -1.794 24.499 1.00 82.00 198 ARG A C 1
ATOM 1587 O O . ARG A 1 198 ? 11.101 -2.738 25.043 1.00 82.00 198 ARG A O 1
ATOM 1594 N N . ARG A 1 199 ? 9.239 -1.544 24.697 1.00 78.00 199 ARG A N 1
ATOM 1595 C CA . ARG A 1 199 ? 8.334 -2.411 25.458 1.00 78.00 199 ARG A CA 1
ATOM 1596 C C . ARG A 1 199 ? 7.285 -2.980 24.516 1.00 78.00 199 ARG A C 1
ATOM 1598 O O . ARG A 1 199 ? 6.712 -2.246 23.718 1.00 78.00 199 ARG A O 1
ATOM 1605 N N . THR A 1 200 ? 7.059 -4.285 24.589 1.00 79.75 200 THR A N 1
ATOM 1606 C CA . THR A 1 200 ? 5.990 -4.955 23.838 1.00 79.75 200 THR A CA 1
ATOM 1607 C C . THR A 1 200 ? 4.639 -4.444 24.309 1.00 79.75 200 THR A C 1
ATOM 1609 O O . THR A 1 200 ? 4.408 -4.359 25.520 1.00 79.75 200 THR A O 1
ATOM 1612 N N . VAL A 1 201 ? 3.751 -4.120 23.374 1.00 81.00 201 VAL A N 1
ATOM 1613 C CA . VAL A 1 201 ? 2.387 -3.723 23.723 1.00 81.00 201 VAL A CA 1
ATOM 1614 C C . VAL A 1 201 ? 1.639 -4.959 24.223 1.00 81.00 201 VAL A C 1
ATOM 1616 O O . VAL A 1 201 ? 1.571 -5.978 23.542 1.00 81.00 201 VAL A O 1
ATOM 1619 N N . GLY A 1 202 ? 1.131 -4.901 25.453 1.00 78.56 202 GLY A N 1
ATOM 1620 C CA . GLY A 1 202 ? 0.325 -5.980 26.018 1.00 78.56 202 GLY A CA 1
ATOM 1621 C C . GLY A 1 202 ? -1.079 -5.994 25.418 1.00 78.56 202 GLY A C 1
ATOM 1622 O O . GLY A 1 202 ? -1.652 -4.937 25.165 1.00 78.56 202 GLY A O 1
ATOM 1623 N N . LEU A 1 203 ? -1.640 -7.187 25.220 1.00 83.12 203 LEU A N 1
ATOM 1624 C CA . LEU A 1 203 ? -3.057 -7.342 24.891 1.00 83.12 203 LEU A CA 1
ATOM 1625 C C . LEU A 1 203 ? -3.924 -6.934 26.081 1.00 83.12 203 LEU A C 1
ATOM 1627 O O . LEU A 1 203 ? -3.597 -7.264 27.223 1.00 83.12 203 LEU A O 1
ATOM 1631 N N . LEU A 1 204 ? -5.048 -6.273 25.804 1.00 82.62 204 LEU A N 1
ATOM 1632 C CA . LEU A 1 204 ? -6.022 -5.925 26.839 1.00 82.62 204 LEU A CA 1
ATOM 1633 C C . LEU A 1 204 ? -6.676 -7.173 27.451 1.00 82.62 204 LEU A C 1
ATOM 1635 O O . LEU A 1 204 ? -6.978 -7.188 28.640 1.00 82.62 204 LEU A O 1
ATOM 1639 N N . ASP A 1 205 ? -6.779 -8.246 26.671 1.00 82.12 205 ASP A N 1
ATOM 1640 C CA . ASP A 1 205 ? -7.335 -9.534 27.100 1.00 82.12 205 ASP A CA 1
ATOM 1641 C C . ASP A 1 205 ? -6.330 -10.397 27.877 1.00 82.12 205 ASP A C 1
ATOM 1643 O O . ASP A 1 205 ? -6.635 -11.522 28.276 1.00 82.12 205 ASP A O 1
ATOM 1647 N N . ARG A 1 206 ? -5.100 -9.908 28.088 1.00 82.62 206 ARG A N 1
ATOM 1648 C CA . ARG A 1 206 ? -4.094 -10.653 28.846 1.00 82.62 206 ARG A CA 1
ATOM 1649 C C . ARG A 1 206 ? -4.591 -10.842 30.289 1.00 82.62 206 ARG A C 1
ATOM 1651 O O . ARG A 1 206 ? -4.873 -9.840 30.948 1.00 82.62 206 ARG A O 1
ATOM 1658 N N . PRO A 1 207 ? -4.639 -12.084 30.809 1.00 82.88 207 PRO A N 1
ATOM 1659 C CA . PRO A 1 207 ? -5.047 -12.327 32.183 1.00 82.88 207 PRO A CA 1
ATOM 1660 C C . PRO A 1 207 ? -3.997 -11.779 33.154 1.00 82.88 207 PRO A C 1
ATOM 1662 O O . PRO A 1 207 ? -2.792 -12.001 32.998 1.00 82.88 207 PRO A O 1
ATOM 1665 N N . ILE A 1 208 ? -4.473 -11.065 34.166 1.00 84.69 208 ILE A N 1
ATOM 1666 C CA . ILE A 1 208 ? -3.710 -10.486 35.265 1.00 84.69 208 ILE A CA 1
ATOM 1667 C C . ILE A 1 208 ? -4.314 -10.998 36.570 1.00 84.69 208 ILE A C 1
ATOM 1669 O O . ILE A 1 208 ? -5.525 -10.921 36.789 1.00 84.69 208 ILE A O 1
ATOM 1673 N N . ALA A 1 209 ? -3.453 -11.512 37.446 1.00 82.94 209 ALA A N 1
ATOM 1674 C CA . ALA A 1 209 ? -3.838 -11.880 38.799 1.00 82.94 209 ALA A CA 1
ATOM 1675 C C . ALA A 1 209 ? -4.088 -10.612 39.628 1.00 82.94 209 ALA A C 1
ATOM 1677 O O . ALA A 1 209 ? -3.203 -9.762 39.752 1.00 82.94 209 ALA A O 1
ATOM 1678 N N . ARG A 1 210 ? -5.291 -10.482 40.188 1.00 78.62 210 ARG A N 1
ATOM 1679 C CA . ARG A 1 210 ? -5.605 -9.459 41.188 1.00 78.62 210 ARG A CA 1
ATOM 1680 C C . ARG A 1 210 ? -5.091 -9.878 42.565 1.00 78.62 210 ARG A C 1
ATOM 1682 O O . ARG A 1 210 ? -4.811 -11.046 42.824 1.00 78.62 210 ARG A O 1
ATOM 1689 N N . ALA A 1 211 ? -4.990 -8.900 43.465 1.00 78.50 211 ALA A N 1
ATOM 1690 C CA . ALA A 1 211 ? -4.575 -9.113 44.853 1.00 78.50 211 ALA A CA 1
ATOM 1691 C C . ALA A 1 211 ? -5.515 -10.056 45.635 1.00 78.50 211 ALA A C 1
ATOM 1693 O O . ALA A 1 211 ? -5.105 -10.632 46.636 1.00 78.50 211 ALA A O 1
ATOM 1694 N N . ASP A 1 212 ? -6.751 -10.234 45.161 1.00 80.12 212 ASP A N 1
ATOM 1695 C CA . ASP A 1 212 ? -7.759 -11.156 45.698 1.00 80.12 212 ASP A CA 1
ATOM 1696 C C . ASP A 1 212 ? -7.619 -12.604 45.173 1.00 80.12 212 ASP A C 1
ATOM 1698 O O . ASP A 1 212 ? -8.403 -13.474 45.546 1.00 80.12 212 ASP A O 1
ATOM 1702 N N . GLY A 1 213 ? -6.629 -12.879 44.314 1.00 81.19 213 GLY A N 1
ATOM 1703 C CA . GLY A 1 213 ? -6.403 -14.194 43.709 1.00 81.19 213 GLY A CA 1
ATOM 1704 C C . GLY A 1 213 ? -7.283 -14.498 42.492 1.00 81.19 213 GLY A C 1
ATOM 1705 O O . GLY A 1 213 ? -7.157 -15.578 41.913 1.00 81.19 213 GLY A O 1
ATOM 1706 N N . THR A 1 214 ? -8.144 -13.570 42.062 1.00 83.12 214 THR A N 1
ATOM 1707 C CA . THR A 1 214 ? -8.955 -13.731 40.849 1.00 83.12 214 THR A CA 1
ATOM 1708 C C . THR A 1 214 ? -8.172 -13.349 39.591 1.00 83.12 214 THR A C 1
ATOM 1710 O O . THR A 1 214 ? -7.304 -12.471 39.603 1.00 83.12 214 THR A O 1
ATOM 1713 N N . LEU A 1 215 ? -8.462 -14.028 38.478 1.00 82.25 215 LEU A N 1
ATOM 1714 C CA . LEU A 1 215 ? -7.947 -13.662 37.159 1.00 82.25 215 LEU A CA 1
ATOM 1715 C C . LEU A 1 215 ? -8.904 -12.644 36.532 1.00 82.25 215 LEU A C 1
ATOM 1717 O O . LEU A 1 215 ? -10.080 -12.937 36.342 1.00 82.25 215 LEU A O 1
ATOM 1721 N N . SER A 1 216 ? -8.390 -11.463 36.203 1.00 83.00 216 SER A N 1
ATOM 1722 C CA . SER A 1 216 ? -9.108 -10.413 35.466 1.00 83.00 216 SER A CA 1
ATOM 1723 C C . SER A 1 216 ? -8.295 -10.010 34.244 1.00 83.00 216 SER A C 1
ATOM 1725 O O . SER A 1 216 ? -7.081 -10.210 34.227 1.00 83.00 216 SER A O 1
ATOM 1727 N N . THR A 1 217 ? -8.916 -9.453 33.213 1.00 85.69 217 THR A N 1
ATOM 1728 C CA . THR A 1 217 ? -8.165 -8.901 32.076 1.00 85.69 217 THR A CA 1
ATOM 1729 C C . THR A 1 217 ? -7.765 -7.446 32.343 1.00 85.69 217 THR A C 1
ATOM 1731 O O . THR A 1 217 ? -8.335 -6.787 33.214 1.00 85.69 217 THR A O 1
ATOM 1734 N N . VAL A 1 218 ? -6.788 -6.908 31.600 1.00 80.06 218 VAL A N 1
ATOM 1735 C CA . VAL A 1 218 ? -6.501 -5.456 31.630 1.00 80.06 218 VAL A CA 1
ATOM 1736 C C . VAL A 1 218 ? -7.759 -4.676 31.243 1.00 80.06 218 VAL A C 1
ATOM 1738 O O . VAL A 1 218 ? -8.034 -3.627 31.820 1.00 80.06 218 VAL A O 1
ATOM 1741 N N . LEU A 1 219 ? -8.543 -5.199 30.295 1.00 80.88 219 LEU A N 1
ATOM 1742 C CA . LEU A 1 219 ? -9.796 -4.590 29.855 1.00 80.88 219 LEU A CA 1
ATOM 1743 C C . LEU A 1 219 ? -10.789 -4.410 31.013 1.00 80.88 219 LEU A C 1
ATOM 1745 O O . LEU A 1 219 ? -11.375 -3.338 31.147 1.00 80.88 219 LEU A O 1
ATOM 1749 N N . ASP A 1 220 ? -10.916 -5.412 31.886 1.00 78.88 220 ASP A N 1
ATOM 1750 C CA . ASP A 1 220 ? -11.795 -5.361 33.065 1.00 78.88 220 ASP A CA 1
ATOM 1751 C C . ASP A 1 220 ? -11.329 -4.348 34.120 1.00 78.88 220 ASP A C 1
ATOM 1753 O O . ASP A 1 220 ? -12.102 -3.955 34.989 1.00 78.88 220 ASP A O 1
ATOM 1757 N N . GLN A 1 221 ? -10.061 -3.934 34.070 1.00 73.00 221 GLN A N 1
ATOM 1758 C CA . GLN A 1 221 ? -9.495 -2.920 34.965 1.00 73.00 221 GLN A CA 1
ATOM 1759 C C . GLN A 1 221 ? -9.558 -1.506 34.376 1.00 73.00 221 GLN A C 1
ATOM 1761 O O . GLN A 1 221 ? -9.563 -0.540 35.130 1.00 73.00 221 GLN A O 1
ATOM 1766 N N . VAL A 1 222 ? -9.589 -1.382 33.045 1.00 69.88 222 VAL A N 1
ATOM 1767 C CA . VAL A 1 222 ? -9.662 -0.099 32.318 1.00 69.88 222 VAL A CA 1
ATOM 1768 C C . VAL A 1 222 ? -11.105 0.329 32.050 1.00 69.88 222 VAL A C 1
ATOM 1770 O O . VAL A 1 222 ? -11.343 1.501 31.761 1.00 69.88 222 VAL A O 1
ATOM 1773 N N . ARG A 1 223 ? -12.080 -0.583 32.166 1.00 61.31 223 ARG A N 1
ATOM 1774 C CA . ARG A 1 223 ? -13.496 -0.215 32.258 1.00 61.31 223 ARG A CA 1
ATOM 1775 C C . ARG A 1 223 ? -13.722 0.580 33.539 1.00 61.31 223 ARG A C 1
ATOM 1777 O O . ARG A 1 223 ? -14.120 0.037 34.562 1.00 61.31 223 ARG A O 1
ATOM 1784 N N . ASP A 1 224 ? -13.467 1.877 33.454 1.00 53.31 224 ASP A N 1
ATOM 1785 C CA . ASP A 1 224 ? -14.059 2.837 34.360 1.00 53.31 224 ASP A CA 1
ATOM 1786 C C . ASP A 1 224 ? -15.573 2.641 34.240 1.00 53.31 224 ASP A C 1
ATOM 1788 O O . ASP A 1 224 ? -16.148 2.790 33.156 1.00 53.31 224 ASP A O 1
ATOM 1792 N N . GLU A 1 225 ? -16.231 2.305 35.346 1.00 52.62 225 GLU A N 1
ATOM 1793 C CA . GLU A 1 225 ? -17.680 2.443 35.503 1.00 52.62 225 GLU A CA 1
ATOM 1794 C C . GLU A 1 225 ? -18.047 3.934 35.553 1.00 52.62 225 GLU A C 1
ATOM 1796 O O . GLU A 1 225 ? -18.854 4.373 36.371 1.00 52.62 225 GLU A O 1
ATOM 1801 N N . MET A 1 226 ? -17.447 4.759 34.691 1.00 48.16 226 MET A N 1
ATOM 1802 C CA . MET A 1 226 ? -18.035 6.044 34.408 1.00 48.16 226 MET A CA 1
ATOM 1803 C C . MET A 1 226 ? -19.370 5.730 33.734 1.00 48.16 226 MET A C 1
ATOM 1805 O O . MET A 1 226 ? -19.366 5.137 32.647 1.00 48.16 226 MET A O 1
ATOM 1809 N N . PRO A 1 227 ? -20.520 6.094 34.340 1.00 53.50 227 PRO A N 1
ATOM 1810 C CA . PRO A 1 227 ? -21.752 6.135 33.576 1.00 53.50 227 PRO A CA 1
ATOM 1811 C C . PRO A 1 227 ? -21.420 6.945 32.334 1.00 53.50 227 PRO A C 1
ATOM 1813 O O . PRO A 1 227 ? -20.761 7.980 32.457 1.00 53.50 227 PRO A O 1
ATOM 1816 N N . VAL A 1 228 ? -21.789 6.432 31.156 1.00 49.81 228 VAL A N 1
ATOM 1817 C CA . VAL A 1 228 ? -21.704 7.182 29.904 1.00 49.81 228 VAL A CA 1
ATOM 1818 C C . VAL A 1 228 ? -22.333 8.530 30.211 1.00 49.81 228 VAL A C 1
ATOM 1820 O O . VAL A 1 228 ? -23.555 8.626 30.326 1.00 49.81 228 VAL A O 1
ATOM 1823 N N . ALA A 1 229 ? -21.498 9.539 30.467 1.00 47.84 229 ALA A N 1
ATOM 1824 C CA . ALA A 1 229 ? -21.979 10.886 30.636 1.00 47.84 229 ALA A CA 1
ATOM 1825 C C . ALA A 1 229 ? -22.706 11.137 29.327 1.00 47.84 229 ALA A C 1
ATOM 1827 O O . ALA A 1 229 ? -22.110 10.919 28.263 1.00 47.84 229 ALA A O 1
ATOM 1828 N N . GLU A 1 230 ? -24.003 11.459 29.406 1.00 52.88 230 GLU A N 1
ATOM 1829 C CA . GLU A 1 230 ? -24.762 11.897 28.239 1.00 52.88 230 GLU A CA 1
ATOM 1830 C C . GLU A 1 230 ? -23.829 12.769 27.409 1.00 52.88 230 GLU A C 1
ATOM 1832 O O . GLU A 1 230 ? -23.198 13.643 28.014 1.00 52.88 230 GLU A O 1
ATOM 1837 N N . PRO A 1 231 ? -23.644 12.453 26.112 1.00 51.38 231 PRO A N 1
ATOM 1838 C CA . PRO A 1 231 ? -22.520 12.926 25.320 1.00 51.38 231 PRO A CA 1
ATOM 1839 C C . PRO A 1 231 ? -22.325 14.401 25.612 1.00 51.38 231 PRO A C 1
ATOM 1841 O O . PRO A 1 231 ? -23.175 15.219 25.254 1.00 51.38 231 PRO A O 1
ATOM 1844 N N . VAL A 1 232 ? -21.265 14.702 26.372 1.00 51.25 232 VAL A N 1
ATOM 1845 C CA . VAL A 1 232 ? -20.954 16.069 26.759 1.00 51.25 232 VAL A CA 1
ATOM 1846 C C . VAL A 1 232 ? -20.874 16.814 25.443 1.00 51.25 232 VAL A C 1
ATOM 1848 O O . VAL A 1 232 ? -20.164 16.380 24.538 1.00 51.25 232 VAL A O 1
ATOM 1851 N N . ASP A 1 233 ? -21.711 17.839 25.331 1.00 55.66 233 ASP A N 1
ATOM 1852 C CA . ASP A 1 233 ? -21.930 18.701 24.175 1.00 55.66 233 ASP A CA 1
ATOM 1853 C C . ASP A 1 233 ? -20.598 19.385 23.827 1.00 55.66 233 ASP A C 1
ATOM 1855 O O . ASP A 1 233 ? -20.370 20.552 24.147 1.00 55.66 233 ASP A O 1
ATOM 1859 N N . TYR A 1 234 ? -19.663 18.629 23.244 1.00 50.41 234 TYR A N 1
ATOM 1860 C CA . TYR A 1 234 ? -18.501 19.143 22.542 1.00 50.41 234 TYR A CA 1
ATOM 1861 C C . TYR A 1 234 ? -19.093 19.870 21.345 1.00 50.41 234 TYR A C 1
ATOM 1863 O O . TYR A 1 234 ? -19.329 19.275 20.294 1.00 50.41 234 TYR A O 1
ATOM 1871 N N . GLY A 1 235 ? -19.473 21.128 21.574 1.00 58.59 235 GLY A N 1
ATOM 1872 C CA . GLY A 1 235 ? -20.070 21.981 20.565 1.00 58.59 235 GLY A CA 1
ATOM 1873 C C . GLY A 1 235 ? -19.260 21.912 19.275 1.00 58.59 235 GLY A C 1
ATOM 1874 O O . GLY A 1 235 ? -18.052 21.687 19.282 1.00 58.59 235 GLY A O 1
ATOM 1875 N N . PHE A 1 236 ? -19.938 22.093 18.152 1.00 70.81 236 PHE A N 1
ATOM 1876 C CA . PHE A 1 236 ? -19.292 22.076 16.849 1.00 70.81 236 PHE A CA 1
ATOM 1877 C C . PHE A 1 236 ? -18.245 23.186 16.757 1.00 70.81 236 PHE A C 1
ATOM 1879 O O . PHE A 1 236 ? -18.451 24.263 17.312 1.00 70.81 236 PHE A O 1
ATOM 1886 N N . ASP A 1 237 ? -17.189 22.979 15.969 1.00 74.88 237 ASP A N 1
ATOM 1887 C CA . ASP A 1 237 ? -16.197 24.029 15.685 1.00 74.88 237 ASP A CA 1
ATOM 1888 C C . ASP A 1 237 ? -16.834 25.290 15.058 1.00 74.88 237 ASP A C 1
ATOM 1890 O O . ASP A 1 237 ? -16.274 26.384 15.105 1.00 74.88 237 ASP A O 1
ATOM 1894 N N . ASP A 1 238 ? -18.036 25.161 14.481 1.00 79.31 238 ASP A N 1
ATOM 1895 C CA . ASP A 1 238 ? -18.815 26.291 13.983 1.00 79.31 238 ASP A CA 1
ATOM 1896 C C . ASP A 1 238 ? -19.676 26.940 15.087 1.00 79.31 238 ASP A C 1
ATOM 1898 O O . ASP A 1 238 ? -20.805 26.526 15.382 1.00 79.31 238 ASP A O 1
ATOM 1902 N N . ASP A 1 239 ? -19.191 28.066 15.617 1.00 79.94 239 ASP A N 1
ATOM 1903 C CA . ASP A 1 239 ? -19.908 28.951 16.547 1.00 79.94 239 ASP A CA 1
ATOM 1904 C C . ASP A 1 239 ? -21.306 29.376 16.067 1.00 79.94 239 ASP A C 1
ATOM 1906 O O . ASP A 1 239 ? -22.169 29.781 16.858 1.00 79.94 239 ASP A O 1
ATOM 1910 N N . ARG A 1 240 ? -21.556 29.399 14.753 1.00 80.75 240 ARG A N 1
ATOM 1911 C CA . ARG A 1 240 ? -22.885 29.723 14.212 1.00 80.75 240 ARG A CA 1
ATOM 1912 C C . ARG A 1 240 ? -23.844 28.566 14.430 1.00 80.75 240 ARG A C 1
ATOM 1914 O O . ARG A 1 240 ? -24.991 28.810 14.806 1.00 80.75 240 ARG A O 1
ATOM 1921 N N . LEU A 1 241 ? -23.374 27.339 14.233 1.00 82.44 241 LEU A N 1
ATOM 1922 C CA . LEU A 1 241 ? -24.160 26.136 14.461 1.00 82.44 241 LEU A CA 1
ATOM 1923 C C . LEU A 1 241 ? -24.514 26.003 15.944 1.00 82.44 241 LEU A C 1
ATOM 1925 O O . LEU A 1 241 ? -25.692 25.851 16.262 1.00 82.44 241 LEU A O 1
ATOM 1929 N N . ASN A 1 242 ? -23.552 26.214 16.847 1.00 85.44 242 ASN A N 1
ATOM 1930 C CA . ASN A 1 242 ? -23.804 26.192 18.294 1.00 85.44 242 ASN A CA 1
ATOM 1931 C C . ASN A 1 242 ? -24.864 27.220 18.720 1.00 85.44 242 ASN A C 1
ATOM 1933 O O . ASN A 1 242 ? -25.776 26.898 19.480 1.00 85.44 242 ASN A O 1
ATOM 1937 N N . ARG A 1 243 ? -24.827 28.442 18.169 1.00 85.44 243 ARG A N 1
ATOM 1938 C CA . ARG A 1 243 ? -25.854 29.470 18.432 1.00 85.44 243 ARG A CA 1
ATOM 1939 C C . ARG A 1 243 ? -27.244 29.082 17.938 1.00 85.44 243 ARG A C 1
ATOM 1941 O O . ARG A 1 243 ? -28.232 29.421 18.585 1.00 85.44 243 ARG A O 1
ATOM 1948 N N . VAL A 1 244 ? -27.332 28.400 16.798 1.00 87.69 244 VAL A N 1
ATOM 1949 C CA . VAL A 1 244 ? -28.610 27.897 16.277 1.00 87.69 244 VAL A CA 1
ATOM 1950 C C . VAL A 1 244 ? -29.130 26.770 17.168 1.00 87.69 244 VAL A C 1
ATOM 1952 O O . VAL A 1 244 ? -30.292 26.816 17.562 1.00 87.69 244 VAL A O 1
ATOM 1955 N N . LEU A 1 245 ? -28.281 25.808 17.541 1.00 88.69 245 LEU A N 1
ATOM 1956 C CA . LEU A 1 245 ? -28.655 24.669 18.388 1.00 88.69 245 LEU A CA 1
ATOM 1957 C C . LEU A 1 245 ? -29.007 25.076 19.829 1.00 88.69 245 LEU A C 1
ATOM 1959 O O . LEU A 1 245 ? -29.847 24.429 20.455 1.00 88.69 245 LEU A O 1
ATOM 1963 N N . ALA A 1 246 ? -28.432 26.166 20.345 1.00 88.31 246 ALA A N 1
ATOM 1964 C CA . ALA A 1 246 ? -28.771 26.723 21.657 1.00 88.31 246 ALA A CA 1
ATOM 1965 C C . ALA A 1 246 ? -30.194 27.310 21.721 1.00 88.31 246 ALA A C 1
ATOM 1967 O O . ALA A 1 246 ? -30.777 27.406 22.796 1.00 88.31 246 ALA A O 1
ATOM 1968 N N . LEU A 1 247 ? -30.764 27.700 20.576 1.00 89.62 247 LEU A N 1
ATOM 1969 C CA . LEU A 1 247 ? -32.126 28.239 20.469 1.00 89.62 247 LEU A CA 1
ATOM 1970 C C . LEU A 1 247 ? -33.179 27.158 20.173 1.00 89.62 247 LEU A C 1
ATOM 1972 O O . LEU A 1 247 ? -34.361 27.471 20.003 1.00 89.62 247 LEU A O 1
ATOM 1976 N N . MET A 1 248 ? -32.758 25.897 20.078 1.00 91.38 248 MET A N 1
ATOM 1977 C CA . MET A 1 248 ? -33.630 24.745 19.862 1.00 91.38 248 MET A CA 1
ATOM 1978 C C . MET A 1 248 ? -33.804 23.964 21.164 1.00 91.38 248 MET A C 1
ATOM 1980 O O . MET A 1 248 ? -32.930 23.965 22.030 1.00 91.38 248 MET A O 1
ATOM 1984 N N . THR A 1 249 ? -34.946 23.295 21.303 1.00 92.44 249 THR A N 1
ATOM 1985 C CA . THR A 1 249 ? -35.181 22.383 22.430 1.00 92.44 249 THR A CA 1
ATOM 1986 C C . THR A 1 249 ? -34.265 21.153 22.334 1.00 92.44 249 THR A C 1
ATOM 1988 O O . THR A 1 249 ? -33.774 20.842 21.243 1.00 92.44 249 THR A O 1
ATOM 1991 N N . PRO A 1 250 ? -34.033 20.421 23.440 1.00 89.38 250 PRO A N 1
ATOM 1992 C CA . PRO A 1 250 ? -33.186 19.225 23.427 1.00 89.38 250 PRO A CA 1
ATOM 1993 C C . PRO A 1 250 ? -33.645 18.161 22.416 1.00 89.38 250 PRO A C 1
ATOM 1995 O O . PRO A 1 250 ? -32.824 17.527 21.759 1.00 89.38 250 PRO A O 1
ATOM 1998 N N . GLU A 1 251 ? -34.956 18.005 22.240 1.00 90.44 251 GLU A N 1
ATOM 1999 C CA . GLU A 1 251 ? -35.561 17.056 21.297 1.00 90.44 251 GLU A CA 1
ATOM 2000 C C . GLU A 1 251 ? -35.317 17.473 19.842 1.00 90.44 251 GLU A C 1
ATOM 2002 O O . GLU A 1 251 ? -34.855 16.685 19.019 1.00 90.44 251 GLU A O 1
ATOM 2007 N N . GLU A 1 252 ? -35.526 18.752 19.529 1.00 92.44 252 GLU A N 1
ATOM 2008 C CA . GLU A 1 252 ? -35.250 19.305 18.200 1.00 92.44 252 GLU A CA 1
ATOM 2009 C C . GLU A 1 252 ? -33.759 19.249 17.846 1.00 92.44 252 GLU A C 1
ATOM 2011 O O . GLU A 1 252 ? -33.398 19.058 16.682 1.00 92.44 252 GLU A O 1
ATOM 2016 N N . ARG A 1 253 ? -32.883 19.397 18.847 1.00 91.31 253 ARG A N 1
ATOM 2017 C CA . ARG A 1 253 ? -31.436 19.260 18.679 1.00 91.31 253 ARG A CA 1
ATOM 2018 C C . ARG A 1 253 ? -31.074 17.841 18.250 1.00 91.31 253 ARG A C 1
ATOM 2020 O O . ARG A 1 253 ? -30.341 17.698 17.277 1.00 91.31 253 ARG A O 1
ATOM 2027 N N . LYS A 1 254 ? -31.630 16.813 18.905 1.00 89.69 254 LYS A N 1
ATOM 2028 C CA . LYS A 1 254 ? -31.412 15.401 18.535 1.00 89.69 254 LYS A CA 1
ATOM 2029 C C . LYS A 1 254 ? -31.770 15.141 17.069 1.00 89.69 254 LYS A C 1
ATOM 2031 O O . LYS A 1 254 ? -30.971 14.555 16.344 1.00 89.69 254 LYS A O 1
ATOM 2036 N N . VAL A 1 255 ? -32.907 15.662 16.605 1.00 92.06 255 VAL A N 1
ATOM 2037 C CA . VAL A 1 255 ? -33.330 15.537 15.196 1.00 92.06 255 VAL A CA 1
ATOM 2038 C C . VAL A 1 255 ? -32.387 16.284 14.244 1.00 92.06 255 VAL A C 1
ATOM 2040 O O . VAL A 1 255 ? -31.994 15.748 13.211 1.00 92.06 255 VAL A O 1
ATOM 2043 N N . CYS A 1 256 ? -31.974 17.511 14.581 1.00 90.19 256 CYS A N 1
ATOM 2044 C CA . CYS A 1 256 ? -31.012 18.271 13.773 1.00 90.19 256 CYS A CA 1
ATOM 2045 C C . CYS A 1 256 ? -29.655 17.568 13.640 1.00 90.19 256 CYS A C 1
ATOM 2047 O O . CYS A 1 256 ? -29.051 17.620 12.570 1.00 90.19 256 CYS A O 1
ATOM 2049 N N . LEU A 1 257 ? -29.186 16.923 14.710 1.00 88.25 257 LEU A N 1
ATOM 2050 C CA . LEU A 1 257 ? -27.941 16.157 14.721 1.00 88.25 257 LEU A CA 1
ATOM 2051 C C . LEU A 1 257 ? -28.049 14.895 13.860 1.00 88.25 257 LEU A C 1
ATOM 2053 O O . LEU A 1 257 ? -27.151 14.617 13.067 1.00 88.25 257 LEU A O 1
ATOM 2057 N N . ALA A 1 258 ? -29.174 14.182 13.942 1.00 87.88 258 ALA A N 1
ATOM 2058 C CA . ALA A 1 258 ? -29.440 12.992 13.134 1.00 87.88 258 ALA A CA 1
ATOM 2059 C C . ALA A 1 258 ? -29.516 13.285 11.618 1.00 87.88 258 ALA A C 1
ATOM 2061 O O . ALA A 1 258 ? -29.216 12.419 10.798 1.00 87.88 258 ALA A O 1
ATOM 2062 N N . HIS A 1 259 ? -29.856 14.516 11.225 1.00 88.00 259 HIS A N 1
ATOM 2063 C CA . HIS A 1 259 ? -29.914 14.937 9.819 1.00 88.00 259 HIS A CA 1
ATOM 2064 C C . HIS A 1 259 ? -28.532 15.211 9.182 1.00 88.00 259 HIS A C 1
ATOM 2066 O O . HIS A 1 259 ? -28.453 15.542 8.003 1.00 88.00 259 HIS A O 1
ATOM 2072 N N . THR A 1 260 ? -27.425 15.092 9.921 1.00 83.00 260 THR A N 1
ATOM 2073 C CA . THR A 1 260 ? -26.074 15.362 9.383 1.00 83.00 260 THR A CA 1
ATOM 2074 C C . THR A 1 260 ? -25.559 14.289 8.411 1.00 83.00 260 THR A C 1
ATOM 2076 O O . THR A 1 260 ? -24.576 14.527 7.710 1.00 83.00 260 THR A O 1
ATOM 2079 N N . GLY A 1 261 ? -26.228 13.135 8.319 1.00 75.88 261 GLY A N 1
ATOM 2080 C CA . GLY A 1 261 ? -25.876 12.065 7.384 1.00 75.88 261 GLY A CA 1
ATOM 2081 C C . GLY A 1 261 ? -26.241 12.383 5.921 1.00 75.88 261 GLY A C 1
ATOM 2082 O O . GLY A 1 261 ? -27.321 12.923 5.659 1.00 75.88 261 GLY A O 1
ATOM 2083 N N . PRO A 1 262 ? -25.391 12.029 4.937 1.00 71.12 262 PRO A N 1
ATOM 2084 C CA . PRO A 1 262 ? -25.699 12.225 3.521 1.00 71.12 262 PRO A CA 1
ATOM 2085 C C . PRO A 1 262 ? -26.951 11.434 3.114 1.00 71.12 262 PRO A C 1
ATOM 2087 O O . PRO A 1 262 ? -27.075 10.250 3.414 1.00 71.12 262 PRO A O 1
ATOM 2090 N N . GLY A 1 263 ? -27.889 12.097 2.431 1.00 83.69 263 GLY A N 1
ATOM 2091 C CA . GLY A 1 263 ? -29.138 11.484 1.956 1.00 83.69 263 GLY A CA 1
ATOM 2092 C C . GLY A 1 263 ? -30.236 11.306 3.015 1.00 83.69 263 GLY A C 1
ATOM 2093 O O . GLY A 1 263 ? -31.322 10.854 2.669 1.00 83.69 263 GLY A O 1
ATOM 2094 N N . CYS A 1 264 ? -29.996 11.689 4.272 1.00 89.06 264 CYS A N 1
ATOM 2095 C CA . CYS A 1 264 ? -30.987 11.593 5.345 1.00 89.06 264 CYS A CA 1
ATOM 2096 C C . CYS A 1 264 ? -32.069 12.671 5.179 1.00 89.06 264 CYS A C 1
ATOM 2098 O O . CYS A 1 264 ? -31.752 13.863 5.143 1.00 89.06 264 CYS A O 1
ATOM 2100 N N . THR A 1 265 ? -33.350 12.303 5.084 1.00 94.38 265 THR A N 1
ATOM 2101 C CA . THR A 1 265 ? -34.436 13.299 5.082 1.00 94.38 265 THR A CA 1
ATOM 2102 C C . THR A 1 265 ? -3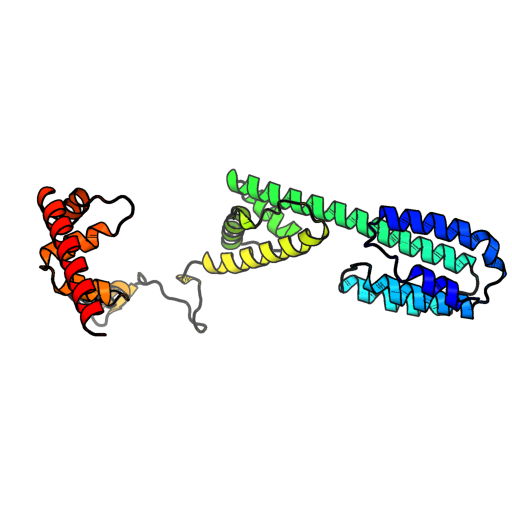4.744 13.783 6.505 1.00 94.38 265 THR A C 1
ATOM 2104 O O . THR A 1 265 ? -34.300 13.203 7.492 1.00 94.38 265 THR A O 1
ATOM 2107 N N . TRP A 1 266 ? -35.505 14.874 6.648 1.00 94.44 266 TRP A N 1
ATOM 2108 C CA . TRP A 1 266 ? -35.921 15.354 7.976 1.00 94.44 266 TRP A CA 1
ATOM 2109 C C . TRP A 1 266 ? -36.876 14.383 8.675 1.00 94.44 266 TRP A C 1
ATOM 2111 O O . TRP A 1 266 ? -36.838 14.271 9.898 1.00 94.44 266 TRP A O 1
ATOM 2121 N N . ALA A 1 267 ? -37.697 13.668 7.902 1.00 92.62 267 ALA A N 1
ATOM 2122 C CA . ALA A 1 267 ? -38.553 12.607 8.415 1.00 92.62 267 ALA A CA 1
ATOM 2123 C C . ALA A 1 267 ? -37.714 11.429 8.935 1.00 92.62 267 ALA A C 1
ATOM 2125 O O . ALA A 1 267 ? -37.936 10.982 10.058 1.00 92.62 267 ALA A O 1
ATOM 2126 N N . ASP A 1 268 ? -36.699 11.000 8.178 1.00 92.12 268 ASP A N 1
ATOM 2127 C CA . ASP A 1 268 ? -35.796 9.917 8.595 1.00 92.12 268 ASP A CA 1
ATOM 2128 C C . ASP A 1 268 ? -34.996 10.304 9.840 1.00 92.12 268 ASP A C 1
ATOM 2130 O O . ASP A 1 268 ? -34.888 9.524 10.781 1.00 92.12 268 ASP A O 1
ATOM 2134 N N . ALA A 1 269 ? -34.501 11.543 9.900 1.00 93.00 269 ALA A N 1
ATOM 2135 C CA . ALA A 1 269 ? -33.790 12.063 11.063 1.00 93.00 269 ALA A CA 1
ATOM 2136 C C . ALA A 1 269 ? -34.661 12.071 12.331 1.00 93.00 269 ALA A C 1
ATOM 2138 O O . ALA A 1 269 ? -34.161 11.814 13.426 1.00 93.00 269 ALA A O 1
ATOM 2139 N N . ALA A 1 270 ? -35.964 12.345 12.196 1.00 93.62 270 ALA A N 1
ATOM 2140 C CA . ALA A 1 270 ? -36.899 12.271 13.314 1.00 93.62 270 ALA A CA 1
ATOM 2141 C C . ALA A 1 270 ? -37.094 10.828 13.787 1.00 93.62 270 ALA A C 1
ATOM 2143 O O . ALA A 1 270 ? -37.014 10.581 14.988 1.00 93.62 270 ALA A O 1
ATOM 2144 N N . VAL A 1 271 ? -37.245 9.880 12.856 1.00 92.19 271 VAL A N 1
ATOM 2145 C CA . VAL A 1 271 ? -37.356 8.447 13.170 1.00 92.19 271 VAL A CA 1
ATOM 2146 C C . VAL A 1 271 ? -36.085 7.930 13.853 1.00 92.19 271 VAL A C 1
ATOM 2148 O O . VAL A 1 271 ? -36.178 7.267 14.883 1.00 92.19 271 VAL A O 1
ATOM 2151 N N . ILE A 1 272 ? -34.901 8.292 13.348 1.00 89.31 272 ILE A N 1
ATOM 2152 C CA . ILE A 1 272 ? -33.599 7.944 13.949 1.00 89.31 272 ILE A CA 1
ATOM 2153 C C . ILE A 1 272 ? -33.486 8.494 15.378 1.00 89.31 272 ILE A C 1
ATOM 2155 O O . ILE A 1 272 ? -32.950 7.830 16.261 1.00 89.31 272 ILE A O 1
ATOM 2159 N N . ALA A 1 273 ? -34.016 9.693 15.621 1.00 88.50 273 ALA A N 1
ATOM 2160 C CA . ALA A 1 273 ? -34.034 10.319 16.938 1.00 88.50 273 ALA A CA 1
ATOM 2161 C C . ALA A 1 273 ? -35.165 9.812 17.862 1.00 88.50 273 ALA A C 1
ATOM 2163 O O . ALA A 1 273 ? -35.254 10.275 18.999 1.00 88.50 273 ALA A O 1
ATOM 2164 N N . GLY A 1 274 ? -36.008 8.875 17.405 1.00 92.94 274 GLY A N 1
ATOM 2165 C CA . GLY A 1 274 ? -37.096 8.277 18.186 1.00 92.94 274 GLY A CA 1
ATOM 2166 C C . GLY A 1 274 ? -38.406 9.073 18.196 1.00 92.94 274 GLY A C 1
ATOM 2167 O O . GLY A 1 274 ? -39.241 8.857 19.072 1.00 92.94 274 GLY A O 1
ATOM 2168 N N . PHE A 1 275 ? -38.601 9.988 17.245 1.00 94.44 275 PHE A N 1
ATOM 2169 C CA . PHE A 1 275 ? -39.781 10.850 17.139 1.00 94.44 275 PHE A CA 1
ATOM 2170 C C . PHE A 1 275 ? -40.627 10.538 15.892 1.00 94.44 275 PHE A C 1
ATOM 2172 O O . PHE A 1 275 ? -40.128 9.961 14.922 1.00 94.44 275 PHE A O 1
ATOM 2179 N N . PRO A 1 276 ? -41.909 10.953 15.866 1.00 94.38 276 PRO A N 1
ATOM 2180 C CA . PRO A 1 276 ? -42.749 10.831 14.677 1.00 94.38 276 PRO A CA 1
ATOM 2181 C C . PRO A 1 276 ? -42.165 11.588 13.468 1.00 94.38 276 PRO A C 1
ATOM 2183 O O . PRO A 1 276 ? -41.611 12.676 13.640 1.00 94.38 276 PRO A O 1
ATOM 2186 N N . PRO A 1 277 ? -42.349 11.099 12.228 1.00 91.56 277 PRO A N 1
ATOM 2187 C CA . PRO A 1 277 ? -41.768 11.717 11.029 1.00 91.56 277 PRO A CA 1
ATOM 2188 C C . PRO A 1 277 ? -42.248 13.161 10.792 1.00 91.56 277 PRO A C 1
ATOM 2190 O O . PRO A 1 277 ? -41.490 14.002 10.309 1.00 91.56 277 PRO A O 1
ATOM 2193 N N . GLU A 1 278 ? -43.478 13.491 11.197 1.00 93.44 278 GLU A N 1
ATOM 2194 C CA . GLU A 1 278 ? -44.046 14.847 11.118 1.00 93.44 278 GLU A CA 1
ATOM 2195 C C . GLU A 1 278 ? -43.292 15.866 11.988 1.00 93.44 278 GLU A C 1
ATOM 2197 O O . GLU A 1 278 ? -43.222 17.062 11.669 1.00 93.44 278 GLU A O 1
ATOM 2202 N N . PHE A 1 279 ? -42.684 15.393 13.081 1.00 92.56 279 PHE A N 1
ATOM 2203 C CA . PHE A 1 279 ? -41.871 16.224 13.959 1.00 92.56 279 PHE A CA 1
ATOM 2204 C C . PHE A 1 279 ? -40.638 16.748 13.216 1.00 92.56 279 PHE A C 1
ATOM 2206 O O . PHE A 1 279 ? -40.301 17.925 13.344 1.00 92.56 279 PHE A O 1
ATOM 2213 N N . GLY A 1 280 ? -40.039 15.933 12.342 1.00 91.50 280 GLY A N 1
ATOM 2214 C CA . GLY A 1 280 ? -38.892 16.311 11.514 1.00 91.50 280 GLY A CA 1
ATOM 2215 C C . GLY A 1 280 ? -39.136 17.547 10.649 1.00 91.50 280 GLY A C 1
ATOM 2216 O O . GLY A 1 280 ? -38.319 18.470 10.618 1.00 91.50 280 GLY A O 1
ATOM 2217 N N . GLU A 1 281 ? -40.304 17.630 10.012 1.00 91.88 281 GLU A N 1
ATOM 2218 C CA . GLU A 1 281 ? -40.687 18.794 9.204 1.00 91.88 281 GLU A CA 1
ATOM 2219 C C . GLU A 1 281 ? -40.934 20.049 10.054 1.00 91.88 281 GLU A C 1
ATOM 2221 O O . GLU A 1 281 ? -40.610 21.173 9.648 1.00 91.88 281 GLU A O 1
ATOM 2226 N N . SER A 1 282 ? -41.441 19.877 11.275 1.00 91.94 282 SER A N 1
ATOM 2227 C CA . SER A 1 282 ? -41.579 20.974 12.238 1.00 91.94 282 SER A CA 1
ATOM 2228 C C . SER A 1 282 ? -40.209 21.509 12.672 1.00 91.94 282 SER A C 1
ATOM 2230 O O . SER A 1 282 ? -39.989 22.729 12.660 1.00 91.94 282 SER A O 1
ATOM 2232 N N . VAL A 1 283 ? -39.252 20.611 12.942 1.00 94.12 283 VAL A N 1
ATOM 2233 C CA . VAL A 1 283 ? -37.858 20.957 13.264 1.00 94.12 283 VAL A CA 1
ATOM 2234 C C . VAL A 1 283 ? -37.192 21.690 12.098 1.00 94.12 283 VAL A C 1
ATOM 2236 O O . VAL A 1 283 ? -36.589 22.746 12.305 1.00 94.12 283 VAL A O 1
ATOM 2239 N N . ARG A 1 284 ? -37.370 21.216 10.857 1.00 93.75 284 ARG A N 1
ATOM 2240 C CA . ARG A 1 284 ? -36.863 21.873 9.640 1.00 93.75 284 ARG A CA 1
ATOM 2241 C C . ARG A 1 284 ? -37.341 23.323 9.539 1.00 93.75 284 ARG A C 1
ATOM 2243 O O . ARG A 1 284 ? -36.531 24.240 9.365 1.00 93.75 284 ARG A O 1
ATOM 2250 N N . ARG A 1 285 ? -38.655 23.553 9.660 1.00 93.25 285 ARG A N 1
ATOM 2251 C CA . ARG A 1 285 ? -39.256 24.899 9.576 1.00 93.25 285 ARG A CA 1
ATOM 2252 C C . ARG A 1 285 ? -38.726 25.815 10.676 1.00 93.25 285 ARG A C 1
ATOM 2254 O O . ARG A 1 285 ? -38.415 26.981 10.409 1.00 93.25 285 ARG A O 1
ATOM 2261 N N . LYS A 1 286 ? -38.585 25.295 11.898 1.00 93.12 286 LYS A N 1
ATOM 2262 C CA . LYS A 1 286 ? -38.042 26.053 13.028 1.00 93.12 286 LYS A CA 1
ATOM 2263 C C . LYS A 1 286 ? -36.568 26.390 12.825 1.00 93.12 286 LYS A C 1
ATOM 2265 O O . LYS A 1 286 ? -36.210 27.556 12.968 1.00 93.12 286 LYS A O 1
ATOM 2270 N N . ARG A 1 287 ? -35.738 25.431 12.400 1.00 92.88 287 ARG A N 1
ATOM 2271 C CA . ARG A 1 287 ? -34.318 25.653 12.087 1.00 92.88 287 ARG A CA 1
ATOM 2272 C C . ARG A 1 287 ? -34.146 26.777 11.069 1.00 92.88 287 ARG A C 1
ATOM 2274 O O . ARG A 1 287 ? -33.373 27.695 11.316 1.00 92.88 287 ARG A O 1
ATOM 2281 N N . ILE A 1 288 ? -34.903 26.764 9.968 1.00 92.12 288 ILE A N 1
ATOM 2282 C CA . ILE A 1 288 ? -34.844 27.826 8.945 1.00 92.12 288 ILE A CA 1
ATOM 2283 C C . ILE A 1 288 ? -35.168 29.200 9.552 1.00 92.12 288 ILE A C 1
ATOM 2285 O O . ILE A 1 288 ? -34.490 30.185 9.255 1.00 92.12 288 ILE A O 1
ATOM 2289 N N . ARG A 1 289 ? -36.184 29.280 10.419 1.00 92.94 289 ARG A N 1
ATOM 2290 C CA . ARG A 1 289 ? -36.561 30.525 11.105 1.00 92.94 289 ARG A CA 1
ATOM 2291 C C . ARG A 1 289 ? -35.456 31.013 12.046 1.00 92.94 289 ARG A C 1
ATOM 2293 O O . ARG A 1 289 ? -35.119 32.193 12.017 1.00 92.94 289 ARG A O 1
ATOM 2300 N N . VAL A 1 290 ? -34.881 30.112 12.841 1.00 91.31 290 VAL A N 1
ATOM 2301 C CA . VAL A 1 290 ? -33.808 30.420 13.799 1.00 91.31 290 VAL A CA 1
ATOM 2302 C C . VAL A 1 290 ? -32.541 30.868 13.076 1.00 91.31 290 VAL A C 1
ATOM 2304 O O . VAL A 1 290 ? -31.956 31.876 13.456 1.00 91.31 290 VAL A O 1
ATOM 2307 N N . VAL A 1 291 ? -32.153 30.190 11.994 1.00 91.38 291 VAL A N 1
ATOM 2308 C CA . VAL A 1 291 ? -30.999 30.585 11.172 1.00 91.38 291 VAL A CA 1
ATOM 2309 C C . VAL A 1 291 ? -31.180 32.008 10.642 1.00 91.38 291 VAL A C 1
ATOM 2311 O O . VAL A 1 291 ? -30.285 32.833 10.812 1.00 91.38 291 VAL A O 1
ATOM 2314 N N . LYS A 1 292 ? -32.354 32.338 10.080 1.00 90.62 292 LYS A N 1
ATOM 2315 C CA . LYS A 1 292 ? -32.654 33.704 9.612 1.00 90.62 292 LYS A CA 1
ATOM 2316 C C . LYS A 1 292 ? -32.547 34.739 10.734 1.00 90.62 292 LYS A C 1
ATOM 2318 O O . LYS A 1 292 ? -32.006 35.820 10.514 1.00 90.62 292 LYS A O 1
ATOM 2323 N N . GLU A 1 293 ? -33.029 34.409 11.929 1.00 89.00 293 GLU A N 1
ATOM 2324 C CA . GLU A 1 293 ? -32.963 35.303 13.086 1.00 89.00 293 GLU A CA 1
ATOM 2325 C C . GLU A 1 293 ? -31.527 35.539 13.566 1.00 89.00 293 GLU A C 1
ATOM 2327 O O . GLU A 1 293 ? -31.128 36.681 13.804 1.00 89.00 293 GLU A O 1
ATOM 2332 N N . VAL A 1 294 ? -30.728 34.475 13.664 1.00 88.31 294 VAL A N 1
ATOM 2333 C CA . VAL A 1 294 ? -29.315 34.558 14.054 1.00 88.31 294 VAL A CA 1
ATOM 2334 C C . VAL A 1 294 ? -28.519 35.361 13.022 1.00 88.31 294 VAL A C 1
ATOM 2336 O O . VAL A 1 294 ? -27.747 36.241 13.406 1.00 88.31 294 VAL A O 1
ATOM 2339 N N . SER A 1 295 ? -28.748 35.139 11.722 1.00 84.88 295 SER A N 1
ATOM 2340 C CA . SER A 1 295 ? -28.122 35.926 10.652 1.00 84.88 295 SER A CA 1
ATOM 2341 C C . SER A 1 295 ? -28.498 37.407 10.729 1.00 84.88 295 SER A C 1
ATOM 2343 O O . SER A 1 295 ? -27.611 38.254 10.661 1.00 84.88 295 SER A O 1
ATOM 2345 N N . ARG A 1 296 ? -29.781 37.729 10.956 1.00 86.00 296 ARG A N 1
ATOM 2346 C CA . ARG A 1 296 ? -30.267 39.112 11.105 1.00 86.00 296 ARG A CA 1
ATOM 2347 C C . ARG A 1 296 ? -29.600 39.839 12.276 1.00 86.00 296 ARG A C 1
ATOM 2349 O O . ARG A 1 296 ? -29.170 40.983 12.128 1.00 86.00 296 ARG A O 1
ATOM 2356 N N . ARG A 1 297 ? -29.470 39.169 13.428 1.00 82.88 297 ARG A N 1
ATOM 2357 C CA . ARG A 1 297 ? -28.785 39.713 14.616 1.00 82.88 297 ARG A CA 1
ATOM 2358 C C . ARG A 1 297 ? -27.282 39.889 14.410 1.00 82.88 297 ARG A C 1
ATOM 2360 O O . ARG A 1 297 ? -26.702 40.798 14.995 1.00 82.88 297 ARG A O 1
ATOM 2367 N N . ALA A 1 298 ? -26.655 39.042 13.596 1.00 80.00 298 ALA A N 1
ATOM 2368 C CA . ALA A 1 298 ? -25.239 39.165 13.263 1.00 80.00 298 ALA A CA 1
ATOM 2369 C C . ALA A 1 298 ? -24.959 40.358 12.329 1.00 80.00 298 ALA A C 1
ATOM 2371 O O . ALA A 1 298 ? -23.942 41.024 12.493 1.00 80.00 298 ALA A O 1
ATOM 2372 N N . THR A 1 299 ? -25.861 40.660 11.389 1.00 76.94 299 THR A N 1
ATOM 2373 C CA . THR A 1 299 ? -25.726 41.807 10.472 1.00 76.94 299 THR A CA 1
ATOM 2374 C C . THR A 1 299 ? -26.086 43.154 11.101 1.00 76.94 299 THR A C 1
ATOM 2376 O O . THR A 1 299 ? -25.505 44.153 10.709 1.00 76.94 299 THR A O 1
ATOM 2379 N N . GLY A 1 300 ? -26.997 43.200 12.081 1.00 69.50 300 GLY A N 1
ATOM 2380 C CA . GLY A 1 300 ? -27.386 44.444 12.770 1.00 69.50 300 GLY A CA 1
ATOM 2381 C C . GLY A 1 300 ? -26.467 44.879 13.922 1.00 69.50 300 GLY A C 1
ATOM 2382 O O . GLY A 1 300 ? -26.768 45.856 14.597 1.00 69.50 300 GLY A O 1
ATOM 2383 N N . ARG A 1 301 ? -25.391 44.129 14.195 1.00 56.22 301 ARG A N 1
ATOM 2384 C CA . ARG A 1 301 ? -24.379 44.423 15.233 1.00 56.22 301 ARG A CA 1
ATOM 2385 C C . ARG A 1 301 ? -23.052 44.957 14.666 1.00 56.22 301 ARG A C 1
ATOM 2387 O O . ARG A 1 301 ? -22.093 45.078 15.424 1.00 56.22 301 ARG A O 1
ATOM 2394 N N . ARG A 1 302 ? -22.988 45.226 13.361 1.00 44.28 302 ARG A N 1
ATOM 2395 C CA . ARG A 1 302 ? -21.905 45.972 12.703 1.00 44.28 302 ARG A CA 1
ATOM 2396 C C . ARG A 1 302 ? -22.367 47.394 12.444 1.00 44.28 302 ARG A C 1
ATOM 2398 O O . ARG A 1 302 ? -21.499 48.281 12.530 1.00 44.28 302 ARG A O 1
#

Radius of gyration: 36.03 Å; Cα contacts (8 Å, |Δi|>4): 185; chains: 1; bounding box: 92×64×91 Å

Secondary structure (DSSP, 8-state):
-HHHHHHHHGGG-----HHHHHHHHHHHHHHHTTTGGG--HHHHHHHHHHHHHHHGGGS---HHHHTHHHHHHHHHGGG--SHHHHHHHHHHHHHHHHHHHHHHHHHHHHHHHHHHHHHHHHHTT-HHHHHHHHHHTS--SS--HHHHHHHHHHHH-GGGS-SS--TTTHHHHHHHHHHHHHHHHHHHS-GGG-EETTEEPPPTT-EEE-TTS-EEEHHHHH-------S------S-HHHHHHHHTS-HHHHHHHHHTTSTT--HHHHHHHTTS-HHHHHHHHHHHHHHHHHHHHHHHTT-